Protein AF-A0A285TXF1-F1 (afdb_monomer_lite)

pLDDT: mean 87.82, std 15.83, range [27.48, 98.5]

Organism: NCBI:txid220697

Structure (mmCIF, N/CA/C/O backbone):
data_AF-A0A285TXF1-F1
#
_entry.id   AF-A0A285TXF1-F1
#
loop_
_atom_site.group_PDB
_atom_site.id
_atom_site.type_symbol
_atom_site.label_atom_id
_atom_site.label_alt_id
_atom_site.label_comp_id
_atom_site.label_asym_id
_atom_site.label_entity_id
_atom_site.label_seq_id
_atom_site.pdbx_PDB_ins_code
_atom_site.Cartn_x
_atom_site.Cartn_y
_atom_site.Cartn_z
_atom_site.occupancy
_atom_site.B_iso_or_equiv
_atom_site.auth_seq_id
_atom_site.auth_comp_id
_atom_site.auth_asym_id
_atom_site.auth_atom_id
_atom_site.pdbx_PDB_model_num
ATOM 1 N N . MET A 1 1 ? 38.033 -22.832 -9.517 1.00 32.91 1 MET A N 1
ATOM 2 C CA . MET A 1 1 ? 37.099 -22.757 -10.660 1.00 32.91 1 MET A CA 1
ATOM 3 C C . MET A 1 1 ? 36.247 -21.518 -10.469 1.00 32.91 1 MET A C 1
ATOM 5 O O . MET A 1 1 ? 35.215 -21.584 -9.818 1.00 32.91 1 MET A O 1
ATOM 9 N N . GLU A 1 2 ? 36.735 -20.376 -10.949 1.00 32.91 2 GLU A N 1
ATOM 10 C CA . GLU A 1 2 ? 35.942 -19.149 -11.037 1.00 32.91 2 GLU A CA 1
ATOM 11 C C . GLU A 1 2 ? 34.899 -19.341 -12.139 1.00 32.91 2 GLU A C 1
ATOM 13 O O . GLU A 1 2 ? 35.237 -19.454 -13.317 1.00 32.91 2 GLU A O 1
ATOM 18 N N . GLN A 1 3 ? 33.624 -19.429 -11.761 1.00 29.38 3 GLN A N 1
ATOM 19 C CA . GLN A 1 3 ? 32.541 -19.247 -12.717 1.00 29.38 3 GLN A CA 1
ATOM 20 C C . GLN A 1 3 ? 32.462 -17.754 -13.022 1.00 29.38 3 GLN A C 1
ATOM 22 O O . GLN A 1 3 ? 31.944 -16.965 -12.237 1.00 29.38 3 GLN A O 1
ATOM 27 N N . SER A 1 4 ? 33.036 -17.376 -14.162 1.00 30.48 4 SER A N 1
ATOM 28 C CA . SER A 1 4 ? 32.843 -16.069 -14.774 1.00 30.48 4 SER A CA 1
ATOM 29 C C . SER A 1 4 ? 31.343 -15.880 -15.023 1.00 30.48 4 SER A C 1
ATOM 31 O O . SER A 1 4 ? 30.748 -16.576 -15.850 1.00 30.48 4 SER A O 1
ATOM 33 N N . ALA A 1 5 ? 30.709 -14.999 -14.245 1.00 33.31 5 ALA A N 1
ATOM 34 C CA . ALA A 1 5 ? 29.310 -14.639 -14.412 1.00 33.31 5 ALA A CA 1
ATOM 35 C C . ALA A 1 5 ? 29.151 -13.962 -15.777 1.00 33.31 5 ALA A C 1
ATOM 37 O O . ALA A 1 5 ? 29.466 -12.788 -15.961 1.00 33.31 5 ALA A O 1
ATOM 38 N N . THR A 1 6 ? 28.692 -14.729 -16.761 1.00 29.31 6 THR A N 1
ATOM 39 C CA . THR A 1 6 ? 28.304 -14.186 -18.057 1.00 29.31 6 THR A CA 1
ATOM 40 C C . THR A 1 6 ? 27.097 -13.287 -17.802 1.00 29.31 6 THR A C 1
ATOM 42 O O . THR A 1 6 ? 26.028 -13.784 -17.446 1.00 29.31 6 THR A O 1
ATOM 45 N N . LEU A 1 7 ? 27.286 -11.968 -17.920 1.00 35.69 7 LEU A N 1
ATOM 46 C CA . LEU A 1 7 ? 26.222 -10.961 -17.912 1.00 35.69 7 LEU A CA 1
ATOM 47 C C . LEU A 1 7 ? 25.214 -11.332 -19.002 1.00 35.69 7 LEU A C 1
ATOM 49 O O . LEU A 1 7 ? 25.359 -10.978 -20.171 1.00 35.69 7 LEU A O 1
ATOM 53 N N . THR A 1 8 ? 24.212 -12.114 -18.620 1.00 40.62 8 THR A N 1
ATOM 54 C CA . THR A 1 8 ? 23.129 -12.493 -19.512 1.00 40.62 8 THR A CA 1
ATOM 55 C C . THR A 1 8 ? 22.321 -11.227 -19.711 1.00 40.62 8 THR A C 1
ATOM 57 O O . THR A 1 8 ? 21.757 -10.684 -18.764 1.00 40.62 8 THR A O 1
ATOM 60 N N . ILE A 1 9 ? 22.338 -10.697 -20.930 1.00 53.19 9 ILE A N 1
ATOM 61 C CA . ILE A 1 9 ? 21.534 -9.537 -21.288 1.00 53.19 9 ILE A CA 1
ATOM 62 C C . ILE A 1 9 ? 20.072 -9.982 -21.236 1.00 53.19 9 ILE A C 1
ATOM 64 O O . ILE A 1 9 ? 19.550 -10.534 -22.204 1.00 53.19 9 ILE A O 1
ATOM 68 N N . THR A 1 10 ? 19.418 -9.768 -20.097 1.00 65.44 10 THR A N 1
ATOM 69 C CA . THR A 1 10 ? 17.998 -10.070 -19.930 1.00 65.44 10 THR A CA 1
ATOM 70 C C . THR A 1 10 ? 17.206 -9.187 -20.887 1.00 65.44 10 THR A C 1
ATOM 72 O O . THR A 1 10 ? 17.335 -7.957 -20.873 1.00 65.44 10 THR A O 1
ATOM 75 N N . LYS A 1 11 ? 16.411 -9.802 -21.764 1.00 82.56 11 LYS A N 1
ATOM 76 C CA . LYS A 1 11 ? 15.518 -9.052 -22.646 1.00 82.56 11 LYS A CA 1
ATOM 77 C C . LYS A 1 11 ? 14.476 -8.293 -21.816 1.00 82.56 11 LYS A C 1
ATOM 79 O O . LYS A 1 11 ? 14.067 -8.783 -20.756 1.00 82.56 11 LYS A O 1
ATOM 84 N N . PRO A 1 12 ? 14.039 -7.108 -22.278 1.00 89.62 12 PRO A N 1
ATOM 85 C CA . PRO A 1 12 ? 12.947 -6.390 -21.643 1.00 89.62 12 PRO A CA 1
ATOM 86 C C . PRO A 1 12 ? 11.686 -7.248 -21.579 1.00 89.62 12 PRO A C 1
ATOM 88 O O . PRO A 1 12 ? 11.403 -8.035 -22.480 1.00 89.62 12 PRO A O 1
ATOM 91 N N . GLN A 1 13 ? 10.926 -7.057 -20.510 1.00 93.44 13 GLN A N 1
ATOM 92 C CA . GLN A 1 13 ? 9.667 -7.753 -20.284 1.00 93.44 13 GLN A CA 1
ATOM 93 C C . GLN A 1 13 ? 8.533 -6.760 -20.470 1.00 93.44 13 GLN A C 1
ATOM 95 O O . GLN A 1 13 ? 8.620 -5.623 -19.986 1.00 93.44 13 GLN A O 1
ATOM 100 N N . LEU A 1 14 ? 7.477 -7.175 -21.162 1.00 95.00 14 LEU A N 1
ATOM 101 C CA . LEU A 1 14 ? 6.358 -6.303 -21.494 1.00 95.00 14 LEU A CA 1
ATOM 102 C C . LEU A 1 14 ? 5.708 -5.736 -20.233 1.00 95.00 14 LEU A C 1
ATOM 104 O O . LEU A 1 14 ? 5.595 -4.522 -20.094 1.00 95.00 14 LEU A O 1
ATOM 108 N N . GLN A 1 15 ? 5.389 -6.590 -19.260 1.00 95.44 15 GLN A N 1
ATOM 109 C CA . GLN A 1 15 ? 4.755 -6.149 -18.017 1.00 95.44 15 GLN A CA 1
ATOM 110 C C . GLN A 1 15 ? 5.630 -5.183 -17.210 1.00 95.44 15 GLN A C 1
ATOM 112 O O . GLN A 1 15 ? 5.137 -4.178 -16.704 1.00 95.44 15 GLN A O 1
ATOM 117 N N . LEU A 1 16 ? 6.948 -5.416 -17.155 1.00 94.50 16 LEU A N 1
ATOM 118 C CA . LEU A 1 16 ? 7.881 -4.485 -16.502 1.00 94.50 16 LEU A CA 1
ATOM 119 C C . LEU A 1 16 ? 8.004 -3.150 -17.249 1.00 94.50 16 LEU A C 1
ATOM 121 O O . LEU A 1 16 ? 8.371 -2.142 -16.650 1.00 94.50 16 LEU A O 1
ATOM 125 N N . SER A 1 17 ? 7.694 -3.130 -18.546 1.00 93.31 17 SER A N 1
ATOM 126 C CA . SER A 1 17 ? 7.662 -1.912 -19.362 1.00 93.31 17 SER A CA 1
ATOM 127 C C . SER A 1 17 ? 6.355 -1.125 -19.190 1.00 93.31 17 SER A C 1
ATOM 129 O O . SER A 1 17 ? 6.341 0.073 -19.464 1.00 93.31 17 SER A O 1
ATOM 131 N N . LEU A 1 18 ? 5.291 -1.776 -18.705 1.00 93.94 18 LEU A N 1
ATOM 132 C CA . LEU A 1 18 ? 3.984 -1.177 -18.396 1.00 93.94 18 LEU A CA 1
ATOM 133 C C . LEU A 1 18 ? 3.847 -0.745 -16.927 1.00 93.94 18 LEU A C 1
ATOM 135 O O . LEU A 1 18 ? 2.968 0.047 -16.600 1.00 93.94 18 LEU A O 1
ATOM 139 N N . TRP A 1 19 ? 4.725 -1.230 -16.045 1.00 93.88 19 TRP A N 1
ATOM 140 C CA . TRP A 1 19 ? 4.776 -0.819 -14.640 1.00 93.88 19 TRP A CA 1
ATOM 141 C C . TRP A 1 19 ? 5.031 0.684 -14.419 1.00 93.88 19 TRP A C 1
ATOM 143 O O . TRP A 1 19 ? 4.376 1.258 -13.552 1.00 93.88 19 TRP A O 1
ATOM 153 N N . PRO A 1 20 ? 5.956 1.359 -15.133 1.00 92.38 20 PRO A N 1
ATOM 154 C CA . PRO A 1 20 ? 6.316 2.730 -14.794 1.00 92.38 20 PRO A CA 1
ATOM 155 C C . PRO A 1 20 ? 5.146 3.715 -14.878 1.00 92.38 20 PRO A C 1
ATOM 157 O O . PRO A 1 20 ? 4.332 3.668 -15.810 1.00 92.38 20 PRO A O 1
ATOM 160 N N . VAL A 1 21 ? 5.118 4.647 -13.927 1.00 90.50 21 VAL A N 1
ATOM 161 C CA . VAL A 1 21 ? 4.181 5.777 -13.910 1.00 90.50 21 VAL A CA 1
ATOM 162 C C . VAL A 1 21 ? 4.732 6.930 -14.750 1.00 90.50 21 VAL A C 1
ATOM 164 O O . VAL A 1 21 ? 5.948 7.119 -14.843 1.00 90.50 21 VAL A O 1
ATOM 167 N N . SER A 1 22 ? 3.848 7.679 -15.408 1.00 83.88 22 SER A N 1
ATOM 168 C CA . SER A 1 22 ? 4.228 8.865 -16.187 1.00 83.88 22 SER A CA 1
ATOM 169 C C . SER A 1 22 ? 4.340 10.118 -15.320 1.00 83.88 22 SER A C 1
ATOM 171 O O . SER A 1 22 ? 5.169 10.979 -15.607 1.00 83.88 22 SER A O 1
ATOM 173 N N . ASP A 1 23 ? 3.536 10.200 -14.259 1.00 86.62 23 ASP A N 1
ATOM 174 C CA . ASP A 1 23 ? 3.546 11.294 -13.296 1.00 86.62 23 ASP A CA 1
ATOM 175 C C . ASP A 1 23 ? 4.347 10.908 -12.044 1.00 86.62 23 ASP A C 1
ATOM 177 O O . ASP A 1 23 ? 4.092 9.892 -11.396 1.00 86.62 23 ASP A O 1
ATOM 181 N N . VAL A 1 24 ? 5.322 11.745 -11.690 1.00 83.50 24 VAL A N 1
ATOM 182 C CA . VAL A 1 24 ? 6.167 11.576 -10.501 1.00 83.50 24 VAL A CA 1
ATOM 183 C C . VAL A 1 24 ? 5.393 11.720 -9.190 1.00 83.50 24 VAL A C 1
ATOM 185 O O . VAL A 1 24 ? 5.886 11.259 -8.155 1.00 83.50 24 VAL A O 1
ATOM 188 N N . SER A 1 25 ? 4.208 12.340 -9.240 1.00 89.44 25 SER A N 1
ATOM 189 C CA . SER A 1 25 ? 3.288 12.481 -8.114 1.00 89.44 25 SER A CA 1
ATOM 190 C C . SER A 1 25 ? 2.567 11.173 -7.765 1.00 89.44 25 SER A C 1
ATOM 192 O O . SER A 1 25 ? 1.923 11.085 -6.718 1.00 89.44 25 SER A O 1
ATOM 194 N N . GLN A 1 26 ? 2.697 10.140 -8.607 1.00 92.81 26 GLN A N 1
ATOM 195 C CA . GLN A 1 26 ? 2.007 8.861 -8.477 1.00 92.81 26 GLN A CA 1
ATOM 196 C C . GLN A 1 26 ? 2.944 7.706 -8.097 1.00 92.81 26 GLN A C 1
ATOM 198 O O . GLN A 1 26 ? 4.167 7.757 -8.230 1.00 92.81 26 GLN A O 1
ATOM 203 N N . THR A 1 27 ? 2.340 6.623 -7.617 1.00 95.06 27 THR A N 1
ATOM 204 C CA . THR A 1 27 ? 2.979 5.316 -7.424 1.00 95.06 27 THR A CA 1
ATOM 205 C C . THR A 1 27 ? 1.981 4.207 -7.748 1.00 95.06 27 THR A C 1
ATOM 207 O O . THR A 1 27 ? 0.787 4.466 -7.883 1.00 95.06 27 THR A O 1
ATOM 210 N N . ASN A 1 28 ? 2.450 2.965 -7.846 1.00 96.06 28 ASN A N 1
ATOM 211 C CA . ASN A 1 28 ? 1.582 1.808 -8.025 1.00 96.06 28 ASN A CA 1
ATOM 212 C C . ASN A 1 28 ? 1.244 1.139 -6.689 1.00 96.06 28 ASN A C 1
ATOM 214 O O . ASN A 1 28 ? 2.121 0.843 -5.874 1.00 96.06 28 ASN A O 1
ATOM 218 N N . MET A 1 29 ? -0.036 0.831 -6.518 1.00 96.06 29 MET A N 1
ATOM 219 C CA . MET A 1 29 ? -0.609 0.079 -5.413 1.00 96.06 29 MET A CA 1
ATOM 220 C C . MET A 1 29 ? -1.016 -1.324 -5.871 1.00 96.06 29 MET A C 1
ATOM 222 O O . MET A 1 29 ? -1.626 -1.504 -6.926 1.00 96.06 29 MET A O 1
ATOM 226 N N . VAL A 1 30 ? -0.744 -2.316 -5.026 1.00 96.94 30 VAL A N 1
ATOM 227 C CA . VAL A 1 30 ? -1.236 -3.691 -5.133 1.00 96.94 30 VAL A CA 1
ATOM 228 C C . VAL A 1 30 ? -2.272 -3.906 -4.033 1.00 96.94 30 VAL A C 1
ATOM 230 O O . VAL A 1 30 ? -1.931 -4.183 -2.884 1.00 96.94 30 VAL A O 1
ATOM 233 N N . ALA A 1 31 ? -3.550 -3.759 -4.383 1.00 93.94 31 ALA A N 1
ATOM 234 C CA . ALA A 1 31 ? -4.630 -3.534 -3.421 1.00 93.94 31 ALA A CA 1
ATOM 235 C C . ALA A 1 31 ? -4.715 -4.578 -2.287 1.00 93.94 31 ALA A C 1
ATOM 237 O O . ALA A 1 31 ? -4.757 -4.189 -1.123 1.00 93.94 31 ALA A O 1
ATOM 238 N N . LEU A 1 32 ? -4.664 -5.886 -2.581 1.00 95.75 32 LEU A N 1
ATOM 239 C CA . LEU A 1 32 ? -4.717 -6.922 -1.534 1.00 95.75 32 LEU A CA 1
ATOM 240 C C . LEU A 1 32 ? -3.543 -6.812 -0.546 1.00 95.75 32 LEU A C 1
ATOM 242 O O . LEU A 1 32 ? -3.727 -6.959 0.658 1.00 95.75 32 LEU A O 1
ATOM 246 N N . TYR A 1 33 ? -2.334 -6.556 -1.047 1.00 97.38 33 TYR A N 1
ATOM 247 C CA . TYR A 1 33 ? -1.133 -6.460 -0.217 1.00 97.38 33 TYR A CA 1
ATOM 248 C C . TYR A 1 33 ? -1.056 -5.143 0.560 1.00 97.38 33 TYR A C 1
ATOM 250 O O . TYR A 1 33 ? -0.630 -5.119 1.715 1.00 97.38 33 TYR A O 1
ATOM 258 N N . ASP A 1 34 ? -1.489 -4.051 -0.064 1.00 97.12 34 ASP A N 1
ATOM 259 C CA . ASP A 1 34 ? -1.432 -2.708 0.507 1.00 97.12 34 ASP A CA 1
ATOM 260 C C . ASP A 1 34 ? -2.527 -2.408 1.518 1.00 97.12 34 ASP A C 1
ATOM 262 O O . ASP A 1 34 ? -2.322 -1.583 2.408 1.00 97.12 34 ASP A O 1
ATOM 266 N N . LEU A 1 35 ? -3.668 -3.085 1.402 1.00 97.00 35 LEU A N 1
ATOM 267 C CA . LEU A 1 35 ? -4.768 -2.962 2.352 1.00 97.00 35 LEU A CA 1
ATOM 268 C C . LEU A 1 35 ? -4.686 -3.971 3.493 1.00 97.00 35 LEU A C 1
ATOM 270 O O . LEU A 1 35 ? -5.387 -3.797 4.487 1.00 97.00 35 LEU A O 1
ATOM 274 N N . ALA A 1 36 ? -3.832 -4.992 3.387 1.00 97.31 36 ALA A N 1
ATOM 275 C CA . ALA A 1 36 ? -3.633 -5.943 4.468 1.00 97.31 36 ALA A CA 1
ATOM 276 C C . ALA A 1 36 ? -3.039 -5.239 5.710 1.00 97.31 36 ALA A C 1
ATOM 278 O O . ALA A 1 36 ? -2.060 -4.495 5.582 1.00 97.31 36 ALA A O 1
ATOM 279 N N . PRO A 1 37 ? -3.553 -5.498 6.931 1.00 96.25 37 PRO A N 1
ATOM 280 C CA . PRO A 1 37 ? -3.127 -4.810 8.148 1.00 96.25 37 PRO A CA 1
ATOM 281 C C . PRO A 1 37 ? -1.788 -5.350 8.667 1.00 96.25 37 PRO A C 1
ATOM 283 O O . PRO A 1 37 ? -1.711 -6.003 9.708 1.00 96.25 37 PRO A O 1
ATOM 286 N N . ARG A 1 38 ? -0.716 -5.092 7.916 1.00 95.62 38 ARG A N 1
ATOM 287 C CA . ARG A 1 38 ? 0.633 -5.649 8.114 1.00 95.62 38 ARG A CA 1
ATOM 288 C C . ARG A 1 38 ? 1.574 -4.794 8.963 1.00 95.62 38 ARG A C 1
ATOM 290 O O . ARG A 1 38 ? 2.695 -5.214 9.234 1.00 95.62 38 ARG A O 1
ATOM 297 N N . PHE A 1 39 ? 1.117 -3.619 9.385 1.00 94.31 39 PHE A N 1
ATOM 298 C CA . PHE A 1 39 ? 1.878 -2.685 10.210 1.00 94.31 39 PHE A CA 1
ATOM 299 C C . PHE A 1 39 ? 1.348 -2.637 11.645 1.00 94.31 39 PHE A C 1
ATOM 301 O O . PHE A 1 39 ? 0.156 -2.827 11.895 1.00 94.31 39 PHE A O 1
ATOM 308 N N . VAL A 1 40 ? 2.235 -2.368 12.597 1.00 91.00 40 VAL A N 1
ATOM 309 C CA . VAL A 1 40 ? 1.939 -2.227 14.025 1.00 91.00 40 VAL A CA 1
ATOM 310 C C . VAL A 1 40 ? 2.303 -0.804 14.439 1.00 91.00 40 VAL A C 1
ATOM 312 O O . VAL A 1 40 ? 3.465 -0.488 14.677 1.00 91.00 40 VAL A O 1
ATOM 315 N N . PHE A 1 41 ? 1.302 0.078 14.490 1.00 84.50 41 PHE A N 1
ATOM 316 C CA . PHE A 1 41 ? 1.523 1.513 14.719 1.00 84.50 41 PHE A CA 1
ATOM 317 C C . PHE A 1 41 ? 1.764 1.886 16.188 1.00 84.50 41 PHE A C 1
ATOM 319 O O . PHE A 1 41 ? 2.318 2.946 16.460 1.00 84.50 41 PHE A O 1
ATOM 326 N N . ASP A 1 42 ? 1.363 1.035 17.138 1.00 77.62 42 ASP A N 1
ATOM 327 C CA . ASP A 1 42 ? 1.594 1.259 18.567 1.00 77.62 42 ASP A CA 1
ATOM 328 C C . ASP A 1 42 ? 2.335 0.077 19.198 1.00 77.62 42 ASP A C 1
ATOM 330 O O . ASP A 1 42 ? 1.752 -0.957 19.540 1.00 77.62 42 ASP A O 1
ATOM 334 N N . VAL A 1 43 ? 3.639 0.267 19.390 1.00 63.53 43 VAL A N 1
ATOM 335 C CA . VAL A 1 43 ? 4.538 -0.703 20.030 1.00 63.53 43 VAL A CA 1
ATOM 336 C C . VAL A 1 43 ? 4.296 -0.860 21.534 1.00 63.53 43 VAL A C 1
ATOM 338 O O . VAL A 1 43 ? 4.859 -1.771 22.137 1.00 63.53 43 VAL A O 1
ATOM 341 N N . ARG A 1 44 ? 3.461 -0.016 22.157 1.00 64.62 44 ARG A N 1
ATOM 342 C CA . ARG A 1 44 ? 3.063 -0.123 23.573 1.00 64.62 44 ARG A CA 1
ATOM 343 C C . ARG A 1 44 ? 1.706 -0.800 23.766 1.00 64.62 44 ARG A C 1
ATOM 345 O O . ARG A 1 44 ? 1.280 -0.973 24.910 1.00 64.62 44 ARG A O 1
ATOM 352 N N . SER A 1 45 ? 1.022 -1.148 22.680 1.00 62.75 45 SER A N 1
ATOM 353 C CA . SER A 1 45 ? -0.266 -1.835 22.741 1.00 62.75 45 SER A CA 1
ATOM 354 C C . SER A 1 45 ? -0.140 -3.220 23.398 1.00 62.75 45 SER A C 1
ATOM 356 O O . SER A 1 45 ? 0.931 -3.815 23.456 1.00 62.75 45 SER A O 1
ATOM 358 N N . GLU A 1 46 ? -1.239 -3.775 23.915 1.00 65.75 46 GLU A N 1
ATOM 359 C CA . GLU A 1 46 ? -1.219 -5.165 24.412 1.00 65.75 46 GLU A CA 1
ATOM 360 C C . GLU A 1 46 ? -0.952 -6.171 23.276 1.00 65.75 46 GLU A C 1
ATOM 362 O O . GLU A 1 46 ? -0.426 -7.257 23.508 1.00 65.75 46 GLU A O 1
ATOM 367 N N . GLU A 1 47 ? -1.282 -5.800 22.036 1.00 67.19 47 GLU A N 1
ATOM 368 C CA . GLU A 1 47 ? -1.048 -6.610 20.842 1.00 67.19 47 GLU A CA 1
ATOM 369 C C . GLU A 1 47 ? 0.447 -6.738 20.522 1.00 67.19 47 GLU A C 1
ATOM 371 O O . GLU A 1 47 ? 0.911 -7.844 20.249 1.00 67.19 47 GLU A O 1
ATOM 376 N N . SER A 1 48 ? 1.221 -5.653 20.628 1.00 65.62 48 SER A N 1
ATOM 377 C CA . SER A 1 48 ? 2.669 -5.676 20.369 1.00 65.62 48 SER A CA 1
ATOM 378 C C . SER A 1 48 ? 3.462 -6.502 21.386 1.00 65.62 48 SER A C 1
ATOM 380 O O . SER A 1 48 ? 4.597 -6.877 21.105 1.00 65.62 48 SER A O 1
ATOM 382 N N . LYS A 1 49 ? 2.875 -6.825 22.548 1.00 70.81 49 LYS A N 1
ATOM 383 C CA . LYS A 1 49 ? 3.465 -7.747 23.536 1.00 70.81 49 LYS A CA 1
ATOM 384 C C . LYS A 1 49 ? 3.338 -9.216 23.134 1.00 70.81 49 LYS A C 1
ATOM 386 O O . LYS A 1 49 ? 3.987 -10.074 23.734 1.00 70.81 49 LYS A O 1
ATOM 391 N N . ARG A 1 50 ? 2.470 -9.541 22.171 1.00 71.12 50 ARG A N 1
ATOM 392 C CA . ARG A 1 50 ? 2.349 -10.907 21.652 1.00 71.12 50 ARG A CA 1
ATOM 393 C C . ARG A 1 50 ? 3.568 -11.204 20.787 1.00 71.12 50 ARG A C 1
ATOM 395 O O . ARG A 1 50 ? 4.031 -10.337 20.058 1.00 71.12 50 ARG A O 1
ATOM 402 N N . LYS A 1 51 ? 4.053 -12.448 20.821 1.00 82.62 51 LYS A N 1
ATOM 403 C CA . LYS A 1 51 ? 5.141 -12.915 19.938 1.00 82.62 51 LYS A CA 1
ATOM 404 C C . LYS A 1 51 ? 4.700 -13.122 18.492 1.00 82.62 51 LYS A C 1
ATOM 406 O O . LYS A 1 51 ? 5.531 -13.233 17.608 1.00 82.62 51 LYS A O 1
ATOM 411 N N . VAL A 1 52 ? 3.404 -13.288 18.261 1.00 90.81 52 VAL A N 1
ATOM 412 C CA . VAL A 1 52 ? 2.809 -13.447 16.936 1.00 90.81 52 VAL A CA 1
ATOM 413 C C . VAL A 1 52 ? 1.505 -12.670 16.954 1.00 90.81 52 VAL A C 1
ATOM 415 O O . VAL A 1 52 ? 0.707 -12.825 17.881 1.00 90.81 52 VAL A O 1
ATOM 418 N N . ILE A 1 53 ? 1.305 -11.829 15.945 1.00 91.94 53 ILE A N 1
ATOM 419 C CA . ILE A 1 53 ? 0.084 -11.040 15.787 1.00 91.94 53 ILE A CA 1
ATOM 420 C C . ILE A 1 53 ? -0.766 -11.695 14.706 1.00 91.94 53 ILE A C 1
ATOM 422 O O . ILE A 1 53 ? -0.282 -11.946 13.605 1.00 91.94 53 ILE A O 1
ATOM 426 N N . GLU A 1 54 ? -2.031 -11.956 15.019 1.00 93.19 54 GLU A N 1
ATOM 427 C CA . GLU A 1 54 ? -3.016 -12.479 14.076 1.00 93.19 54 GLU A CA 1
ATOM 428 C C . GLU A 1 54 ? -4.184 -11.507 13.967 1.00 93.19 54 GLU A C 1
ATOM 430 O O . GLU A 1 54 ? -4.764 -11.103 14.976 1.00 93.19 54 GLU A O 1
ATOM 435 N N . ARG A 1 55 ? -4.527 -11.132 12.735 1.00 93.31 55 ARG A N 1
ATOM 436 C CA . ARG A 1 55 ? -5.645 -10.237 12.429 1.00 93.31 55 ARG A CA 1
ATOM 437 C C . ARG A 1 55 ? -6.483 -10.830 11.310 1.00 93.31 55 ARG A C 1
ATOM 439 O O . ARG A 1 55 ? -6.017 -11.666 10.535 1.00 93.31 55 ARG A O 1
ATOM 446 N N . THR A 1 56 ? -7.721 -10.373 11.215 1.00 94.62 56 THR A N 1
ATOM 447 C CA . THR A 1 56 ? -8.579 -10.644 10.060 1.00 94.62 56 THR A CA 1
ATOM 448 C C . THR A 1 56 ? -8.882 -9.336 9.362 1.00 94.62 56 THR A C 1
ATOM 450 O O . THR A 1 56 ? -8.901 -8.298 10.017 1.00 94.62 56 THR A O 1
ATOM 453 N N . PHE A 1 57 ? -9.078 -9.390 8.051 1.00 95.88 57 PHE A N 1
ATOM 454 C CA . PHE A 1 57 ? -9.502 -8.241 7.264 1.00 95.88 57 PHE A CA 1
ATOM 455 C C . PHE A 1 57 ? -10.336 -8.686 6.067 1.00 95.88 57 PHE A C 1
ATOM 457 O O . PHE A 1 57 ? -10.283 -9.855 5.674 1.00 95.88 57 PHE A O 1
ATOM 464 N N . GLU A 1 58 ? -11.108 -7.771 5.492 1.00 93.56 58 GLU A N 1
ATOM 465 C CA . GLU A 1 58 ? -11.921 -8.049 4.306 1.00 93.56 58 GLU A CA 1
ATOM 466 C C . GLU A 1 58 ? -11.401 -7.304 3.074 1.00 93.56 58 GLU A C 1
ATOM 468 O O . GLU A 1 58 ? -11.024 -6.133 3.126 1.00 93.56 58 GLU A O 1
ATOM 473 N N . PHE A 1 59 ? -11.372 -8.006 1.942 1.00 92.31 59 PHE A N 1
ATOM 474 C CA . PHE A 1 59 ? -10.952 -7.460 0.657 1.00 92.31 59 PHE A CA 1
ATOM 475 C C . PHE A 1 59 ? -11.687 -8.179 -0.479 1.00 92.31 59 PHE A C 1
ATOM 477 O O . PHE A 1 59 ? -11.752 -9.406 -0.499 1.00 92.31 59 PHE A O 1
ATOM 484 N N . GLY A 1 60 ? -12.262 -7.428 -1.424 1.00 88.06 60 GLY A N 1
ATOM 485 C CA . GLY A 1 60 ? -12.940 -8.006 -2.595 1.00 88.06 60 GLY A CA 1
ATOM 486 C C . GLY A 1 60 ? -14.075 -8.984 -2.255 1.00 88.06 60 GLY A C 1
ATOM 487 O O . GLY A 1 60 ? -14.222 -10.000 -2.927 1.00 88.06 60 GLY A O 1
ATOM 488 N N . GLY A 1 61 ? -14.825 -8.727 -1.176 1.00 88.94 61 GLY A N 1
ATOM 489 C CA . GLY A 1 61 ? -15.908 -9.605 -0.707 1.00 88.94 61 GLY A CA 1
ATOM 490 C C . GLY A 1 61 ? -15.446 -10.901 -0.030 1.00 88.94 61 GLY A C 1
ATOM 491 O O . GLY A 1 61 ? -16.277 -11.744 0.296 1.00 88.94 61 GLY A O 1
ATOM 492 N N . LYS A 1 62 ? -14.138 -11.071 0.195 1.00 92.38 62 LYS A N 1
ATOM 493 C CA . LYS A 1 62 ? -13.553 -12.228 0.878 1.00 92.38 62 LYS A CA 1
ATOM 494 C C . LYS A 1 62 ? -12.933 -11.834 2.205 1.00 92.38 62 LYS A C 1
ATOM 496 O O . LYS A 1 62 ? -12.456 -10.708 2.371 1.00 92.38 62 LYS A O 1
ATOM 501 N N . ARG A 1 63 ? -12.889 -12.790 3.132 1.00 94.50 63 ARG A N 1
ATOM 502 C CA . ARG A 1 63 ? -12.220 -12.631 4.420 1.00 94.50 63 ARG A CA 1
ATOM 503 C C . ARG A 1 63 ? -10.841 -13.270 4.389 1.00 94.50 63 ARG A C 1
ATOM 505 O O . ARG A 1 63 ? -10.680 -14.433 4.032 1.00 94.50 63 ARG A O 1
ATOM 512 N N . TYR A 1 64 ? -9.854 -12.517 4.845 1.00 96.31 64 TYR A N 1
ATOM 513 C CA . TYR A 1 64 ? -8.472 -12.953 4.942 1.00 96.31 64 TYR A CA 1
ATOM 514 C C . TYR A 1 64 ? -8.005 -12.955 6.391 1.00 96.31 64 TYR A C 1
ATOM 516 O O . TYR A 1 64 ? -8.468 -12.172 7.225 1.00 96.31 64 TYR A O 1
ATOM 524 N N . ARG A 1 65 ? -7.046 -13.830 6.686 1.00 96.19 65 ARG A N 1
ATOM 525 C CA . ARG A 1 65 ? -6.267 -13.819 7.922 1.00 96.19 65 ARG A CA 1
ATOM 526 C C . ARG A 1 65 ? -4.848 -13.390 7.599 1.00 96.19 65 ARG A C 1
ATOM 528 O O . ARG A 1 65 ? -4.250 -13.903 6.657 1.00 96.19 65 ARG A O 1
ATOM 535 N N . ILE A 1 66 ? -4.309 -12.470 8.392 1.00 96.25 66 ILE A N 1
ATOM 536 C CA . ILE A 1 66 ? -2.897 -12.108 8.353 1.00 96.25 66 ILE A CA 1
ATOM 537 C C . ILE A 1 66 ? -2.214 -12.517 9.654 1.00 96.25 66 ILE A C 1
ATOM 539 O O . ILE A 1 66 ? -2.723 -12.247 10.742 1.00 96.25 66 ILE A O 1
ATOM 543 N N . THR A 1 67 ? -1.049 -13.146 9.534 1.00 96.25 67 THR A N 1
ATOM 544 C CA . THR A 1 67 ? -0.172 -13.485 10.658 1.00 96.25 67 THR A CA 1
ATOM 545 C C . THR A 1 67 ? 1.164 -12.775 10.482 1.00 96.25 67 THR A C 1
ATOM 547 O O . THR A 1 67 ? 1.827 -12.936 9.454 1.00 96.25 67 THR A O 1
ATOM 550 N N . LEU A 1 68 ? 1.578 -12.019 11.496 1.00 95.56 68 LEU A N 1
ATOM 551 C CA . LEU A 1 68 ? 2.850 -11.305 11.546 1.00 95.56 68 LEU A CA 1
ATOM 552 C C . LEU A 1 68 ? 3.752 -11.964 12.583 1.00 95.56 68 LEU A C 1
ATOM 554 O O . LEU A 1 68 ? 3.377 -12.092 13.752 1.00 95.56 68 LEU A O 1
ATOM 558 N N . LYS A 1 69 ? 4.947 -12.370 12.154 1.00 94.50 69 LYS A N 1
ATOM 559 C CA . LYS A 1 69 ? 6.000 -12.832 13.062 1.00 94.50 69 LYS A CA 1
ATOM 560 C C . LYS A 1 69 ? 7.076 -11.752 13.164 1.00 94.50 69 LYS A C 1
ATOM 562 O O . LYS A 1 69 ? 7.617 -11.391 12.116 1.00 94.50 69 LYS A O 1
ATOM 567 N N . PRO A 1 70 ? 7.380 -11.252 14.372 1.00 92.75 70 PRO A N 1
ATOM 568 C CA . PRO A 1 70 ? 8.410 -10.251 14.563 1.00 92.75 70 PRO A CA 1
ATOM 569 C C . PRO A 1 70 ? 9.780 -10.833 14.227 1.00 92.75 70 PRO A C 1
ATOM 571 O O . PRO A 1 70 ? 9.967 -12.053 14.185 1.00 92.75 70 PRO A O 1
ATOM 574 N N . THR A 1 71 ? 10.738 -9.938 14.035 1.00 91.88 71 THR A N 1
ATOM 575 C CA . THR A 1 71 ? 12.160 -10.277 14.099 1.00 91.88 71 THR A CA 1
ATOM 576 C C . THR A 1 71 ? 12.735 -9.813 15.433 1.00 91.88 71 THR A C 1
ATOM 578 O O . THR A 1 71 ? 12.201 -8.898 16.060 1.00 91.88 71 THR A O 1
ATOM 581 N N . GLN A 1 72 ? 13.809 -10.447 15.882 1.00 88.38 72 GLN A N 1
ATOM 582 C CA . GLN A 1 72 ? 14.514 -10.068 17.098 1.00 88.38 72 GLN A CA 1
ATOM 583 C C . GLN A 1 72 ? 15.702 -9.194 16.733 1.00 88.38 72 GLN A C 1
ATOM 585 O O . GLN A 1 72 ? 16.579 -9.625 15.991 1.00 88.38 72 GLN A O 1
ATOM 590 N N . MET A 1 73 ? 15.742 -7.974 17.266 1.00 82.62 73 MET A N 1
ATOM 591 C CA . MET A 1 73 ? 16.857 -7.057 17.043 1.00 82.62 73 MET A CA 1
ATOM 592 C C . MET A 1 73 ? 17.463 -6.609 18.365 1.00 82.62 73 MET A C 1
ATOM 594 O O . MET A 1 73 ? 16.746 -6.323 19.326 1.00 82.62 73 MET A O 1
ATOM 598 N N . GLN A 1 74 ? 18.791 -6.519 18.385 1.00 77.88 74 GLN A N 1
ATOM 599 C CA . GLN A 1 74 ? 19.537 -5.913 19.483 1.00 77.88 74 GLN A CA 1
ATOM 600 C C . GLN A 1 74 ? 19.295 -4.407 19.497 1.00 77.88 74 GLN A C 1
ATOM 602 O O . GLN A 1 74 ? 19.290 -3.743 18.456 1.00 77.88 74 GLN A O 1
ATOM 607 N N . ASN A 1 75 ? 19.074 -3.868 20.685 1.00 68.62 75 ASN A N 1
ATOM 608 C CA . ASN A 1 75 ? 18.823 -2.457 20.876 1.00 68.62 75 ASN A CA 1
ATOM 609 C C . ASN A 1 75 ? 20.106 -1.762 21.350 1.00 68.62 75 ASN A C 1
ATOM 611 O O . ASN A 1 75 ? 20.470 -1.809 22.521 1.00 68.62 75 ASN A O 1
ATOM 615 N N . GLY A 1 76 ? 20.783 -1.081 20.427 1.00 65.62 76 GLY A N 1
ATOM 616 C CA . GLY A 1 76 ? 22.049 -0.414 20.723 1.00 65.62 76 GLY A CA 1
ATOM 617 C C . GLY A 1 76 ? 23.205 -1.402 20.893 1.00 65.62 76 GLY A C 1
ATOM 618 O O . GLY A 1 76 ? 23.267 -2.416 20.207 1.00 65.62 76 GLY A O 1
ATOM 619 N N . SER A 1 77 ? 24.153 -1.059 21.764 1.00 62.66 77 SER A N 1
ATOM 620 C CA . SER A 1 77 ? 25.405 -1.806 21.949 1.00 62.66 77 SER A CA 1
ATOM 621 C C . SER A 1 77 ? 25.296 -2.975 22.931 1.00 62.66 77 SER A C 1
ATOM 623 O O . SER A 1 77 ? 26.263 -3.718 23.087 1.00 62.66 77 SER A O 1
ATOM 625 N N . ASP A 1 78 ? 24.174 -3.086 23.644 1.00 69.50 78 ASP A N 1
ATOM 626 C CA . ASP A 1 78 ? 23.964 -4.121 24.650 1.00 69.50 78 ASP A CA 1
ATOM 627 C C . ASP A 1 78 ? 23.458 -5.402 23.978 1.00 69.50 78 ASP A C 1
ATOM 629 O O . ASP A 1 78 ? 22.383 -5.430 23.375 1.00 69.50 78 ASP A O 1
ATOM 633 N N . VAL A 1 79 ? 24.266 -6.458 24.064 1.00 64.50 79 VAL A N 1
ATOM 634 C CA . VAL A 1 79 ? 23.997 -7.756 23.431 1.00 64.50 79 VAL A CA 1
ATOM 635 C C . VAL A 1 79 ? 22.791 -8.447 24.079 1.00 64.50 79 VAL A C 1
ATOM 637 O O . VAL A 1 79 ? 22.122 -9.236 23.407 1.00 64.50 79 VAL A O 1
ATOM 640 N N . ASP A 1 80 ? 22.471 -8.105 25.331 1.00 72.06 80 ASP A N 1
ATOM 641 C CA . ASP A 1 80 ? 21.386 -8.720 26.096 1.00 72.06 80 ASP A CA 1
ATOM 642 C C . ASP A 1 80 ? 20.037 -7.972 25.954 1.00 72.06 80 ASP A C 1
ATOM 644 O O . ASP A 1 80 ? 18.987 -8.540 26.265 1.00 72.06 80 ASP A O 1
ATOM 648 N N . ASP A 1 81 ? 20.008 -6.740 25.415 1.00 75.44 81 ASP A N 1
ATOM 649 C CA . ASP A 1 81 ? 18.764 -5.983 25.146 1.00 75.44 81 ASP A CA 1
ATOM 650 C C . ASP A 1 81 ? 18.175 -6.338 23.767 1.00 75.44 81 ASP A C 1
ATOM 652 O O . ASP A 1 81 ? 18.144 -5.528 22.834 1.00 75.44 81 ASP A O 1
ATOM 656 N N . VAL A 1 82 ? 17.706 -7.581 23.622 1.00 79.56 82 VAL A N 1
ATOM 657 C CA . VAL A 1 82 ? 17.018 -8.071 22.416 1.00 79.56 82 VAL A CA 1
ATOM 658 C C . VAL A 1 82 ? 15.518 -7.796 22.509 1.00 79.56 82 VAL A C 1
ATOM 660 O O . VAL A 1 82 ? 14.851 -8.216 23.456 1.00 79.56 82 VAL A O 1
ATOM 663 N N . LYS A 1 83 ? 14.956 -7.129 21.494 1.00 82.75 83 LYS A N 1
ATOM 664 C CA . LYS A 1 83 ? 13.520 -6.819 21.419 1.00 82.75 83 LYS A CA 1
ATOM 665 C C . LYS A 1 83 ? 12.887 -7.369 20.151 1.00 82.75 83 LYS A C 1
ATOM 667 O O . LYS A 1 83 ? 13.457 -7.269 19.065 1.00 82.75 83 LYS A O 1
ATOM 672 N N . ASP A 1 84 ? 11.669 -7.882 20.302 1.00 88.00 84 ASP A N 1
ATOM 673 C CA . ASP A 1 84 ? 10.800 -8.219 19.178 1.00 88.00 84 ASP A CA 1
ATOM 674 C C . ASP A 1 84 ? 10.405 -6.921 18.447 1.00 88.00 84 ASP A C 1
ATOM 676 O O . ASP A 1 84 ? 9.935 -5.952 19.055 1.00 88.00 84 ASP A O 1
ATOM 680 N N . ARG A 1 85 ? 10.619 -6.887 17.132 1.00 89.88 85 ARG A N 1
ATOM 681 C CA . ARG A 1 85 ? 10.337 -5.750 16.252 1.00 89.88 85 ARG A CA 1
ATOM 682 C C . ARG A 1 85 ? 9.376 -6.166 15.145 1.00 89.88 85 ARG A C 1
ATOM 684 O O . ARG A 1 85 ? 9.528 -7.213 14.516 1.00 89.88 85 ARG A O 1
ATOM 691 N N . TYR A 1 86 ? 8.399 -5.301 14.905 1.00 92.94 86 TYR A N 1
ATOM 692 C CA . TYR A 1 86 ? 7.403 -5.411 13.842 1.00 92.94 86 TYR A CA 1
ATOM 693 C C . TYR A 1 86 ? 7.601 -4.288 12.822 1.00 92.94 86 TYR A C 1
ATOM 695 O O . TYR A 1 86 ? 8.302 -3.315 13.098 1.00 92.94 86 TYR A O 1
ATOM 703 N N . LEU A 1 87 ? 6.945 -4.397 11.663 1.00 94.81 87 LEU A N 1
ATOM 704 C CA . LEU A 1 87 ? 6.870 -3.286 10.715 1.00 94.81 87 LEU A CA 1
ATOM 705 C C . LEU A 1 87 ? 6.028 -2.162 11.321 1.00 94.81 87 LEU A C 1
ATOM 707 O O . LEU A 1 87 ? 4.861 -2.380 11.650 1.00 94.81 87 LEU A O 1
ATOM 711 N N . GLY A 1 88 ? 6.606 -0.975 11.462 1.00 93.56 88 GLY A N 1
ATOM 712 C CA . GLY A 1 88 ? 5.919 0.214 11.939 1.00 93.56 88 GLY A CA 1
ATOM 713 C C . GLY A 1 88 ? 5.607 1.197 10.816 1.00 93.56 88 GLY A C 1
ATOM 714 O O . GLY A 1 88 ? 5.675 0.895 9.624 1.00 93.56 88 GLY A O 1
ATOM 715 N N . GLU A 1 89 ? 5.270 2.419 11.217 1.00 93.75 89 GLU A N 1
ATOM 716 C CA . GLU A 1 89 ? 5.008 3.519 10.289 1.00 93.75 89 GLU A CA 1
ATOM 717 C C . GLU A 1 89 ? 6.241 3.888 9.448 1.00 93.75 89 GLU A C 1
ATOM 719 O O . GLU A 1 89 ? 6.116 4.084 8.238 1.00 93.75 89 GLU A O 1
ATOM 724 N N . ARG A 1 90 ? 7.429 3.931 10.066 1.00 95.44 90 ARG A N 1
ATOM 725 C CA . ARG A 1 90 ? 8.696 4.237 9.384 1.00 95.44 90 ARG A CA 1
ATOM 726 C C . ARG A 1 90 ? 8.957 3.253 8.247 1.00 95.44 90 ARG A C 1
ATOM 728 O O . ARG A 1 90 ? 9.249 3.673 7.131 1.00 95.44 90 ARG A O 1
ATOM 735 N N . GLU A 1 91 ? 8.814 1.957 8.520 1.00 97.31 91 GLU A N 1
ATOM 736 C CA . GLU A 1 91 ? 9.001 0.897 7.528 1.00 97.31 91 GLU A CA 1
ATOM 737 C C . GLU A 1 91 ? 7.989 1.028 6.386 1.00 97.31 91 GLU A C 1
ATOM 739 O O . GLU A 1 91 ? 8.372 0.909 5.226 1.00 97.31 91 GLU A O 1
ATOM 744 N N . GLY A 1 92 ? 6.729 1.360 6.687 1.00 96.19 92 GLY A N 1
ATOM 745 C CA . GLY A 1 92 ? 5.712 1.600 5.660 1.00 96.19 92 GLY A CA 1
ATOM 746 C C . GLY A 1 92 ? 6.035 2.781 4.742 1.00 96.19 92 GLY A C 1
ATOM 747 O O . GLY A 1 92 ? 5.889 2.667 3.528 1.00 96.19 92 GLY A O 1
ATOM 748 N N . ILE A 1 93 ? 6.529 3.896 5.292 1.00 97.19 93 ILE A N 1
ATOM 749 C CA . ILE A 1 93 ? 6.945 5.067 4.499 1.00 97.19 93 ILE A CA 1
ATOM 750 C C . ILE A 1 93 ? 8.158 4.727 3.622 1.00 97.19 93 ILE A C 1
ATOM 752 O O . ILE A 1 93 ? 8.181 5.061 2.437 1.00 97.19 93 ILE A O 1
ATOM 756 N N . VAL A 1 94 ? 9.160 4.039 4.182 1.00 98.06 94 VAL A N 1
ATOM 757 C CA . VAL A 1 94 ? 10.357 3.615 3.437 1.00 98.06 94 VAL A CA 1
ATOM 758 C C . VAL A 1 94 ? 9.986 2.671 2.294 1.00 98.06 94 VAL A C 1
ATOM 760 O O . VAL A 1 94 ? 10.495 2.825 1.183 1.00 98.06 94 VAL A O 1
ATOM 763 N N . GLU A 1 95 ? 9.078 1.727 2.529 1.00 97.94 95 GLU A N 1
ATOM 764 C CA . GLU A 1 95 ? 8.587 0.830 1.488 1.00 97.94 95 GLU A CA 1
ATOM 765 C C . GLU A 1 95 ? 7.843 1.582 0.376 1.00 97.94 95 GLU A C 1
ATOM 767 O O . GLU A 1 95 ? 8.075 1.315 -0.804 1.00 97.94 95 GLU A O 1
ATOM 772 N N . GLU A 1 96 ? 6.989 2.548 0.727 1.00 97.00 96 GLU A N 1
ATOM 773 C CA . GLU A 1 96 ? 6.263 3.360 -0.255 1.00 97.00 96 GLU A CA 1
ATOM 774 C C . GLU A 1 96 ? 7.222 4.152 -1.150 1.00 97.00 96 GLU A C 1
ATOM 776 O O . GLU A 1 96 ? 7.071 4.158 -2.370 1.00 97.00 96 GLU A O 1
ATOM 781 N N . VAL A 1 97 ? 8.256 4.755 -0.556 1.00 97.12 97 VAL A N 1
ATOM 782 C CA . VAL A 1 97 ? 9.313 5.472 -1.283 1.00 97.12 97 VAL A CA 1
ATOM 783 C C . VAL A 1 97 ? 10.060 4.534 -2.225 1.00 97.12 97 VAL A C 1
ATOM 785 O O . VAL A 1 97 ? 10.251 4.864 -3.394 1.00 97.12 97 VAL A O 1
ATOM 788 N N . ILE A 1 98 ? 10.468 3.353 -1.751 1.00 97.12 98 ILE A N 1
ATOM 789 C CA . ILE A 1 98 ? 11.164 2.367 -2.589 1.00 97.12 98 ILE A CA 1
ATOM 790 C C . ILE A 1 98 ? 10.282 1.961 -3.772 1.00 97.12 98 ILE A C 1
ATOM 792 O O . ILE A 1 98 ? 10.770 1.924 -4.900 1.00 97.12 98 ILE A O 1
ATOM 796 N N . ARG A 1 99 ? 8.987 1.711 -3.550 1.00 95.75 99 ARG A N 1
ATOM 797 C CA . ARG A 1 99 ? 8.044 1.353 -4.622 1.00 95.75 99 ARG A CA 1
ATOM 798 C C . ARG A 1 99 ? 7.788 2.487 -5.601 1.00 95.75 99 ARG A C 1
ATOM 800 O O . ARG A 1 99 ? 7.698 2.233 -6.803 1.00 95.75 99 ARG A O 1
ATOM 807 N N . ARG A 1 100 ? 7.739 3.727 -5.122 1.00 95.75 100 ARG A N 1
ATOM 808 C CA . ARG A 1 100 ? 7.638 4.897 -5.992 1.00 95.75 100 ARG A CA 1
ATOM 809 C C . ARG A 1 100 ? 8.870 5.018 -6.884 1.00 95.75 100 ARG A C 1
ATOM 811 O O . ARG A 1 100 ? 8.736 5.092 -8.097 1.00 95.75 100 ARG A O 1
ATOM 818 N N . ILE A 1 101 ? 10.075 4.927 -6.318 1.00 94.81 101 ILE A N 1
ATOM 819 C CA . ILE A 1 101 ? 11.324 4.968 -7.100 1.00 94.81 101 ILE A CA 1
ATOM 820 C C . ILE A 1 101 ? 11.412 3.763 -8.059 1.00 94.81 101 ILE A C 1
ATOM 822 O O . ILE A 1 101 ? 11.924 3.875 -9.169 1.00 94.81 101 ILE A O 1
ATOM 826 N N . ALA A 1 102 ? 10.893 2.602 -7.667 1.00 93.88 102 ALA A N 1
ATOM 827 C CA . ALA A 1 102 ? 10.805 1.431 -8.535 1.00 93.88 102 ALA A CA 1
ATOM 828 C C . ALA A 1 102 ? 9.819 1.611 -9.703 1.00 93.88 102 ALA A C 1
ATOM 830 O O . ALA A 1 102 ? 9.942 0.940 -10.726 1.00 93.88 102 ALA A O 1
ATOM 831 N N . SER A 1 103 ? 8.853 2.517 -9.549 1.00 91.38 103 SER A N 1
ATOM 832 C CA . SER A 1 103 ? 7.909 2.929 -10.590 1.00 91.38 103 SER A CA 1
ATOM 833 C C . SER A 1 103 ? 8.465 4.063 -11.466 1.00 91.38 103 SER A C 1
ATOM 835 O O . SER A 1 103 ? 7.888 4.359 -12.512 1.00 91.38 103 SER A O 1
ATOM 837 N N . ASP A 1 104 ? 9.616 4.645 -11.104 1.00 85.25 104 ASP A N 1
ATOM 838 C CA . ASP A 1 104 ? 10.339 5.615 -11.927 1.00 85.25 104 ASP A CA 1
ATOM 839 C C . ASP A 1 104 ? 11.199 4.915 -12.970 1.00 85.25 104 ASP A C 1
ATOM 841 O O . ASP A 1 104 ? 12.239 4.337 -12.644 1.00 85.25 104 ASP A O 1
ATOM 845 N N . ARG A 1 105 ? 10.872 5.118 -14.252 1.00 71.12 105 ARG A N 1
ATOM 846 C CA . ARG A 1 105 ? 11.654 4.605 -15.394 1.00 71.12 105 ARG A CA 1
ATOM 847 C C . ARG A 1 105 ? 11.713 3.059 -15.366 1.00 71.12 105 ARG A C 1
ATOM 849 O O . ARG A 1 105 ? 11.497 2.415 -14.351 1.00 71.12 105 ARG A O 1
ATOM 856 N N . SER A 1 106 ? 11.977 2.408 -16.496 1.00 75.88 106 SER A N 1
ATOM 857 C CA . SER A 1 106 ? 12.003 0.932 -16.583 1.00 75.88 106 SER A CA 1
ATOM 858 C C . SER A 1 106 ? 13.205 0.321 -15.828 1.00 75.88 106 SER A C 1
ATOM 860 O O . SER A 1 106 ? 14.189 -0.075 -16.446 1.00 75.88 106 SER A O 1
ATOM 862 N N . ARG A 1 107 ? 13.162 0.320 -14.489 1.00 84.00 107 ARG A N 1
ATOM 863 C CA . ARG A 1 107 ? 14.250 -0.083 -13.574 1.00 84.00 107 ARG A CA 1
ATOM 864 C C . ARG A 1 107 ? 14.062 -1.459 -12.955 1.00 84.00 107 ARG A C 1
ATOM 866 O O . ARG A 1 107 ? 14.966 -1.960 -12.287 1.00 84.00 107 ARG A O 1
ATOM 873 N N . LEU A 1 108 ? 12.888 -2.046 -13.144 1.00 92.69 108 LEU A N 1
ATOM 874 C CA . LEU A 1 108 ? 12.621 -3.410 -12.729 1.00 92.69 108 LEU A CA 1
ATOM 875 C C . LEU A 1 108 ? 13.273 -4.389 -13.693 1.00 92.69 108 LEU A C 1
ATOM 877 O O . LEU A 1 108 ? 13.271 -4.188 -14.907 1.00 92.69 108 LEU A O 1
ATOM 881 N N . THR A 1 109 ? 13.803 -5.468 -13.136 1.00 92.75 109 THR A N 1
ATOM 882 C CA . THR A 1 109 ? 14.366 -6.588 -13.890 1.00 92.75 109 THR A CA 1
ATOM 883 C C . THR A 1 109 ? 13.805 -7.900 -13.360 1.00 92.75 109 THR A C 1
ATOM 885 O O . THR A 1 109 ? 13.356 -7.967 -12.215 1.00 92.75 109 THR A O 1
ATOM 888 N N . LEU A 1 110 ? 13.817 -8.943 -14.190 1.00 92.12 110 LEU A N 1
ATOM 889 C CA . LEU A 1 110 ? 13.532 -10.301 -13.732 1.00 92.12 110 LEU A CA 1
ATOM 890 C C . LEU A 1 110 ? 14.820 -11.032 -13.392 1.00 92.12 110 LEU A C 1
ATOM 892 O O . LEU A 1 110 ? 15.828 -10.914 -14.090 1.00 92.12 110 LEU A O 1
ATOM 896 N N . HIS A 1 111 ? 14.745 -11.827 -12.335 1.00 87.00 111 HIS A N 1
ATOM 897 C CA . HIS A 1 111 ? 15.761 -12.784 -11.940 1.00 87.00 111 HIS A CA 1
ATOM 898 C C . HIS A 1 111 ? 15.111 -14.153 -11.739 1.00 87.00 111 HIS A C 1
ATOM 900 O O . HIS A 1 111 ? 13.996 -14.230 -11.235 1.00 87.00 111 HIS A O 1
ATOM 906 N N . ASP A 1 112 ? 15.797 -15.230 -12.123 1.00 82.94 112 ASP A N 1
ATOM 907 C CA . ASP A 1 112 ? 15.281 -16.609 -12.054 1.00 82.94 112 ASP A CA 1
ATOM 908 C C . ASP A 1 112 ? 13.874 -16.796 -12.671 1.00 82.94 112 ASP A C 1
ATOM 910 O O . ASP A 1 112 ? 13.090 -17.611 -12.199 1.00 82.94 112 ASP A O 1
ATOM 914 N N . GLY A 1 113 ? 13.544 -16.038 -13.722 1.00 79.12 113 GLY A N 1
ATOM 915 C CA . GLY A 1 113 ? 12.304 -16.174 -14.499 1.00 79.12 113 GLY A CA 1
ATOM 916 C C . GLY A 1 113 ? 11.103 -15.372 -13.987 1.00 79.12 113 GLY A C 1
ATOM 917 O O . GLY A 1 113 ? 10.403 -14.781 -14.801 1.00 79.12 113 GLY A O 1
ATOM 918 N N . ASP A 1 114 ? 10.872 -15.294 -12.676 1.00 85.50 114 ASP A N 1
ATOM 919 C CA . ASP A 1 114 ? 9.653 -14.689 -12.105 1.00 85.50 114 ASP A CA 1
ATOM 920 C C . ASP A 1 114 ? 9.900 -13.688 -10.963 1.00 85.50 114 ASP A C 1
ATOM 922 O O . ASP A 1 114 ? 8.987 -12.967 -10.550 1.00 85.50 114 ASP A O 1
ATOM 926 N N . LYS A 1 115 ? 11.138 -13.577 -10.470 1.00 92.06 115 LYS A N 1
ATOM 927 C CA . LYS A 1 115 ? 11.459 -12.716 -9.328 1.00 92.06 115 LYS A CA 1
ATOM 928 C C . LYS A 1 115 ? 11.722 -11.297 -9.799 1.00 92.06 115 LYS A C 1
ATOM 930 O O . LYS A 1 115 ? 12.749 -11.012 -10.419 1.00 92.06 115 LYS A O 1
ATOM 935 N N . VAL A 1 116 ? 10.818 -10.386 -9.456 1.00 95.50 116 VAL A N 1
ATOM 936 C CA . VAL A 1 116 ? 10.964 -8.964 -9.778 1.00 95.50 116 VAL A CA 1
ATOM 937 C C . VAL A 1 116 ? 11.984 -8.322 -8.839 1.00 95.50 116 VAL A C 1
ATOM 939 O O . VAL A 1 116 ? 11.766 -8.224 -7.629 1.00 95.50 116 VAL A O 1
ATOM 942 N N . ARG A 1 117 ? 13.102 -7.871 -9.410 1.00 95.44 117 ARG A N 1
ATOM 943 C CA . ARG A 1 117 ? 14.215 -7.213 -8.723 1.00 95.44 117 ARG A CA 1
ATOM 944 C C . ARG A 1 117 ? 14.239 -5.718 -9.026 1.00 95.44 117 ARG A C 1
ATOM 946 O O . ARG A 1 117 ? 14.011 -5.296 -10.159 1.00 95.44 117 ARG A O 1
ATOM 953 N N . PHE A 1 118 ? 14.611 -4.935 -8.019 1.00 95.31 118 PHE A N 1
ATOM 954 C CA . PHE A 1 118 ? 14.819 -3.497 -8.126 1.00 95.31 118 PHE A CA 1
ATOM 955 C C . PHE A 1 118 ? 16.181 -3.085 -7.554 1.00 95.31 118 PHE A C 1
ATOM 957 O O . PHE A 1 118 ? 16.484 -3.388 -6.399 1.00 95.31 118 PHE A O 1
ATOM 964 N N . VAL A 1 119 ? 16.983 -2.380 -8.359 1.00 93.62 119 VAL A N 1
ATOM 965 C CA . VAL A 1 119 ? 18.314 -1.861 -7.998 1.00 93.62 119 VAL A CA 1
ATOM 966 C C . VAL A 1 119 ? 18.236 -0.360 -7.707 1.00 93.62 119 VAL A C 1
ATOM 968 O O . VAL A 1 119 ? 17.688 0.418 -8.496 1.00 93.62 119 VAL A O 1
ATOM 971 N N . PHE A 1 120 ? 18.817 0.069 -6.587 1.00 93.81 120 PHE A N 1
ATOM 972 C CA . PHE A 1 120 ? 18.779 1.462 -6.133 1.00 93.81 120 PHE A CA 1
ATOM 973 C C . PHE A 1 120 ? 19.961 1.811 -5.232 1.00 93.81 120 PHE A C 1
ATOM 975 O O . PHE A 1 120 ? 20.782 0.969 -4.887 1.00 93.81 120 PHE A O 1
ATOM 982 N N . SER A 1 121 ? 20.044 3.076 -4.815 1.00 93.06 121 SER A N 1
ATOM 983 C CA . SER A 1 121 ? 20.981 3.497 -3.769 1.00 93.06 121 SER A CA 1
ATOM 984 C C . SER A 1 121 ? 20.243 4.014 -2.535 1.00 93.06 121 SER A C 1
ATOM 986 O O . SER A 1 121 ? 19.210 4.669 -2.642 1.00 93.06 121 SER A O 1
ATOM 988 N N . LEU A 1 122 ? 20.805 3.811 -1.341 1.00 94.50 122 LEU A N 1
ATOM 989 C CA . LEU A 1 122 ? 20.221 4.356 -0.102 1.00 94.50 122 LEU A CA 1
ATOM 990 C C . LEU A 1 122 ? 20.151 5.894 -0.116 1.00 94.50 122 LEU A C 1
ATOM 992 O O . LEU A 1 122 ? 19.272 6.496 0.494 1.00 94.50 122 LEU A O 1
ATOM 996 N N . ASN A 1 123 ? 21.066 6.542 -0.843 1.00 93.50 123 ASN A N 1
ATOM 997 C CA . ASN A 1 123 ? 21.041 7.989 -1.039 1.00 93.50 123 ASN A CA 1
ATOM 998 C C . ASN A 1 123 ? 19.853 8.445 -1.883 1.00 93.50 123 ASN A C 1
ATOM 1000 O O . ASN A 1 123 ? 19.353 9.542 -1.658 1.00 93.50 123 ASN A O 1
ATOM 1004 N N . GLU A 1 124 ? 19.425 7.635 -2.845 1.00 94.31 124 GLU A N 1
ATOM 1005 C CA . GLU A 1 124 ? 18.238 7.906 -3.647 1.00 94.31 124 GLU A CA 1
ATOM 1006 C C . GLU A 1 124 ? 16.978 7.864 -2.781 1.00 94.31 124 GLU A C 1
ATOM 1008 O O . GLU A 1 124 ? 16.233 8.837 -2.758 1.00 94.31 124 GLU A O 1
ATOM 1013 N N . VAL A 1 125 ? 16.828 6.814 -1.966 1.00 96.75 125 VAL A N 1
ATOM 1014 C CA . VAL A 1 125 ? 15.733 6.697 -0.987 1.00 96.75 125 VAL A CA 1
ATOM 1015 C C . VAL A 1 125 ? 15.731 7.886 -0.027 1.00 96.75 125 VAL A C 1
ATOM 1017 O O . VAL A 1 125 ? 14.698 8.512 0.177 1.00 96.75 125 VAL A O 1
ATOM 1020 N N . ARG A 1 126 ? 16.897 8.271 0.510 1.00 97.38 126 ARG A N 1
ATOM 1021 C CA . ARG A 1 126 ? 17.021 9.439 1.397 1.00 97.38 126 ARG A CA 1
ATOM 1022 C C . ARG A 1 126 ? 16.638 10.756 0.716 1.00 97.38 126 ARG A C 1
ATOM 1024 O O . ARG A 1 126 ? 16.038 11.617 1.355 1.00 97.38 126 ARG A O 1
ATOM 1031 N N . LYS A 1 127 ? 17.023 10.947 -0.550 1.00 96.38 127 LYS A N 1
ATOM 1032 C CA . LYS A 1 127 ? 16.666 12.147 -1.323 1.00 96.38 127 LYS A CA 1
ATOM 1033 C C . LYS A 1 127 ? 15.162 12.213 -1.557 1.00 96.38 127 LYS A C 1
ATOM 1035 O O . LYS A 1 127 ? 14.590 13.281 -1.369 1.00 96.38 127 LYS A O 1
ATOM 1040 N N . GLU A 1 128 ? 14.551 11.089 -1.914 1.00 95.81 128 GLU A N 1
ATOM 1041 C CA . GLU A 1 128 ? 13.111 11.018 -2.147 1.00 95.81 128 GLU A CA 1
ATOM 1042 C C . GLU A 1 128 ? 12.324 11.235 -0.854 1.00 95.81 128 GLU A C 1
ATOM 1044 O O . GLU A 1 128 ? 11.455 12.095 -0.824 1.00 95.81 128 GLU A O 1
ATOM 1049 N N . LEU A 1 129 ? 12.706 10.581 0.249 1.00 96.69 129 LEU A N 1
ATOM 1050 C CA . LEU A 1 129 ? 12.148 10.848 1.581 1.00 96.69 129 LEU A CA 1
ATOM 1051 C C . LEU A 1 129 ? 12.182 12.347 1.909 1.00 96.69 129 LEU A C 1
ATOM 1053 O O . LEU A 1 129 ? 11.161 12.925 2.276 1.00 96.69 129 LEU A O 1
ATOM 1057 N N . LYS A 1 130 ? 13.333 13.004 1.706 1.00 96.31 130 LYS A N 1
ATOM 1058 C CA . LYS A 1 130 ? 13.470 14.443 1.960 1.00 96.31 130 LYS A CA 1
ATOM 1059 C C . LYS A 1 130 ? 12.541 15.277 1.071 1.00 96.31 130 LYS A C 1
ATOM 1061 O O . LYS A 1 130 ? 12.012 16.277 1.548 1.00 96.31 130 LYS A O 1
ATOM 1066 N N . ARG A 1 131 ? 12.351 14.887 -0.197 1.00 94.88 131 ARG A N 1
ATOM 1067 C CA . ARG A 1 131 ? 11.439 15.557 -1.141 1.00 94.88 131 ARG A CA 1
ATOM 1068 C C . ARG A 1 131 ? 10.002 15.549 -0.624 1.00 94.88 131 ARG A C 1
ATOM 1070 O O . ARG A 1 131 ? 9.317 16.554 -0.751 1.00 94.88 131 ARG A O 1
ATOM 1077 N N . VAL A 1 132 ? 9.588 14.450 0.002 1.00 93.25 132 VAL A N 1
ATOM 1078 C CA . VAL A 1 132 ? 8.248 14.283 0.581 1.00 93.25 132 VAL A CA 1
ATOM 1079 C C . VAL A 1 132 ? 8.192 14.582 2.085 1.00 93.25 132 VAL A C 1
ATOM 1081 O O . VAL A 1 132 ? 7.338 14.067 2.797 1.00 93.25 132 VAL A O 1
ATOM 1084 N N . ASN A 1 133 ? 9.097 15.434 2.581 1.00 93.88 133 ASN A N 1
ATOM 1085 C CA . ASN A 1 133 ? 9.137 15.933 3.963 1.00 93.88 133 ASN A CA 1
ATOM 1086 C C . ASN A 1 133 ? 9.343 14.871 5.063 1.00 93.88 133 ASN A C 1
ATOM 1088 O O . ASN A 1 133 ? 9.013 15.106 6.227 1.00 93.88 133 ASN A O 1
ATOM 1092 N N . HIS A 1 134 ? 9.972 13.744 4.726 1.00 93.69 134 HIS A N 1
ATOM 1093 C CA . HIS A 1 134 ? 10.443 12.732 5.676 1.00 93.69 134 HIS A CA 1
ATOM 1094 C C . HIS A 1 134 ? 11.974 12.765 5.764 1.00 93.69 134 HIS A C 1
ATOM 1096 O O . HIS A 1 134 ? 12.679 12.653 4.766 1.00 93.69 134 HIS A O 1
ATOM 1102 N N . THR A 1 135 ? 12.540 12.928 6.959 1.00 93.31 135 THR A N 1
ATOM 1103 C CA . THR A 1 135 ? 13.994 13.114 7.131 1.00 93.31 135 THR A CA 1
ATOM 1104 C C . THR A 1 135 ? 14.633 11.973 7.915 1.00 93.31 135 THR A C 1
ATOM 1106 O O . THR A 1 135 ? 15.082 12.174 9.040 1.00 93.31 135 THR A O 1
ATOM 1109 N N . PHE A 1 136 ? 14.696 10.781 7.318 1.00 95.06 136 PHE A N 1
ATOM 1110 C CA . PHE A 1 136 ? 15.406 9.639 7.905 1.00 95.06 136 PHE A CA 1
ATOM 1111 C C . PHE A 1 136 ? 16.896 9.646 7.536 1.00 95.06 136 PHE A C 1
ATOM 1113 O O . PHE A 1 136 ? 17.297 9.955 6.406 1.00 95.06 136 PHE A O 1
ATOM 1120 N N . SER A 1 137 ? 17.737 9.287 8.500 1.00 95.31 137 SER A N 1
ATOM 1121 C CA . SER A 1 137 ? 19.159 9.023 8.305 1.00 95.31 137 SER A CA 1
ATOM 1122 C C . SER A 1 137 ? 19.382 7.764 7.458 1.00 95.31 137 SER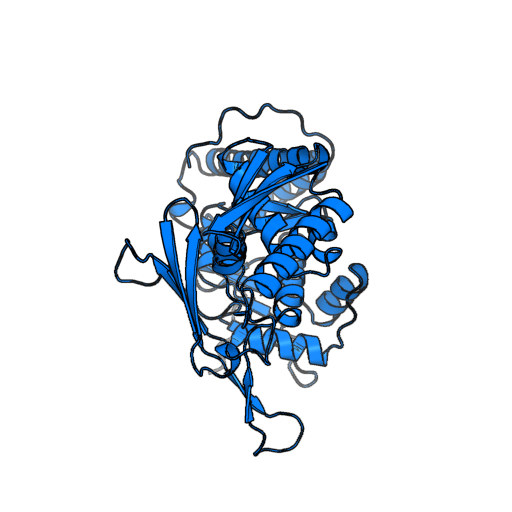 A C 1
ATOM 1124 O O . SER A 1 137 ? 18.498 6.926 7.289 1.00 95.31 137 SER A O 1
ATOM 1126 N N . LEU A 1 138 ? 20.593 7.602 6.910 1.00 94.50 138 LEU A N 1
ATOM 1127 C CA . LEU A 1 138 ? 20.927 6.386 6.156 1.00 94.50 138 LEU A CA 1
ATOM 1128 C C . LEU A 1 138 ? 20.853 5.127 7.028 1.00 94.50 138 LEU A C 1
ATOM 1130 O O . LEU A 1 138 ? 20.548 4.063 6.499 1.00 94.50 138 LEU A O 1
ATOM 1134 N N . ASP A 1 139 ? 21.115 5.241 8.329 1.00 93.38 139 ASP A N 1
ATOM 1135 C CA . ASP A 1 139 ? 21.061 4.107 9.251 1.00 93.38 139 ASP A CA 1
ATOM 1136 C C . ASP A 1 139 ? 19.617 3.720 9.574 1.00 93.38 139 ASP A C 1
ATOM 1138 O O . ASP A 1 139 ? 19.291 2.540 9.506 1.00 93.38 139 ASP A O 1
ATOM 1142 N N . GLU A 1 140 ? 18.722 4.694 9.770 1.00 95.25 140 GLU A N 1
ATOM 1143 C CA . GLU A 1 140 ? 17.280 4.431 9.892 1.00 95.25 140 GLU A CA 1
ATOM 1144 C C . GLU A 1 140 ? 16.702 3.793 8.623 1.00 95.25 140 GLU A C 1
ATOM 1146 O O . GLU A 1 140 ? 15.885 2.880 8.710 1.00 95.25 140 GLU A O 1
ATOM 1151 N N . ILE A 1 141 ? 17.143 4.229 7.435 1.00 97.06 141 ILE A N 1
ATOM 1152 C CA . ILE A 1 141 ? 16.717 3.627 6.161 1.00 97.06 141 ILE A CA 1
ATOM 1153 C C . ILE A 1 141 ? 17.213 2.180 6.052 1.00 97.06 141 ILE A C 1
ATOM 1155 O O . ILE A 1 141 ? 16.456 1.307 5.632 1.00 97.06 141 ILE A O 1
ATOM 1159 N N . ARG A 1 142 ? 18.471 1.904 6.428 1.00 95.56 142 ARG A N 1
ATOM 1160 C CA . ARG A 1 142 ? 19.004 0.532 6.447 1.00 95.56 142 ARG A CA 1
ATOM 1161 C C . ARG A 1 142 ? 18.218 -0.346 7.407 1.00 95.56 142 ARG A C 1
ATOM 1163 O O . ARG A 1 142 ? 17.793 -1.419 7.004 1.00 95.56 142 ARG A O 1
ATOM 1170 N N . GLU A 1 143 ? 18.001 0.123 8.632 1.00 94.81 143 GLU A N 1
ATOM 1171 C CA . GLU A 1 143 ? 17.244 -0.603 9.652 1.00 94.81 143 GLU A CA 1
ATOM 1172 C C . GLU A 1 143 ? 15.820 -0.914 9.170 1.00 94.81 143 GLU A C 1
ATOM 1174 O O . GLU A 1 143 ? 15.369 -2.051 9.281 1.00 94.81 143 GLU A O 1
ATOM 1179 N N . ALA A 1 144 ? 15.138 0.059 8.556 1.00 97.00 144 ALA A N 1
ATOM 1180 C CA . ALA A 1 144 ? 13.800 -0.136 8.010 1.00 97.00 144 ALA A CA 1
ATOM 1181 C C . ALA A 1 144 ? 13.771 -1.192 6.890 1.00 97.00 144 ALA A C 1
ATOM 1183 O O . ALA A 1 144 ? 12.897 -2.057 6.883 1.00 97.00 144 ALA A O 1
ATOM 1184 N N . ILE A 1 145 ? 14.737 -1.173 5.963 1.00 97.56 145 ILE A N 1
ATOM 1185 C CA . ILE A 1 145 ? 14.833 -2.195 4.907 1.00 97.56 145 ILE A CA 1
ATOM 1186 C C . ILE A 1 145 ? 15.164 -3.574 5.502 1.00 97.56 145 ILE A C 1
ATOM 1188 O O . ILE A 1 145 ? 14.610 -4.573 5.046 1.00 97.56 145 ILE A O 1
ATOM 1192 N N . THR A 1 146 ? 16.013 -3.644 6.531 1.00 96.12 146 THR A N 1
ATOM 1193 C CA . THR A 1 146 ? 16.288 -4.892 7.262 1.00 96.12 146 THR A CA 1
ATOM 1194 C C . THR A 1 146 ? 15.015 -5.446 7.902 1.00 96.12 146 THR A C 1
ATOM 1196 O O . THR A 1 146 ? 14.704 -6.620 7.730 1.00 96.12 146 THR A O 1
ATOM 1199 N N . LEU A 1 147 ? 14.203 -4.609 8.552 1.00 96.62 147 LEU A N 1
ATOM 1200 C CA . LEU A 1 147 ? 12.912 -5.038 9.100 1.00 96.62 147 LEU A CA 1
ATOM 1201 C C . LEU A 1 147 ? 11.948 -5.524 8.009 1.00 96.62 147 LEU A C 1
ATOM 1203 O O . LEU A 1 147 ? 11.315 -6.567 8.171 1.00 96.62 147 LEU A O 1
ATOM 1207 N N . LEU A 1 148 ? 11.878 -4.818 6.875 1.00 98.06 148 LEU A N 1
ATOM 1208 C CA . LEU A 1 148 ? 11.087 -5.221 5.703 1.00 98.06 148 LEU A CA 1
ATOM 1209 C C . LEU A 1 148 ? 11.556 -6.550 5.087 1.00 98.06 148 LEU A C 1
ATOM 1211 O O . LEU A 1 148 ? 10.773 -7.205 4.396 1.00 98.06 148 LEU A O 1
ATOM 1215 N N . HIS A 1 149 ? 12.803 -6.952 5.339 1.00 97.75 149 HIS A N 1
ATOM 1216 C CA . HIS A 1 149 ? 13.367 -8.236 4.935 1.00 97.75 149 HIS A CA 1
ATOM 1217 C C . HIS A 1 149 ? 13.109 -9.361 5.945 1.00 97.75 149 HIS A C 1
ATOM 1219 O O . HIS A 1 149 ? 12.884 -10.504 5.554 1.00 97.75 149 HIS A O 1
ATOM 1225 N N . GLU A 1 150 ? 13.134 -9.061 7.240 1.00 96.31 150 GLU A N 1
ATOM 1226 C CA . GLU A 1 150 ? 13.127 -10.092 8.281 1.00 96.31 150 GLU A CA 1
ATOM 1227 C C . GLU A 1 150 ? 11.732 -10.409 8.834 1.00 96.31 150 GLU A C 1
ATOM 1229 O O . GLU A 1 150 ? 11.443 -11.566 9.161 1.00 96.31 150 GLU A O 1
ATOM 1234 N N . VAL A 1 151 ? 10.840 -9.415 8.928 1.00 96.38 151 VAL A N 1
ATOM 1235 C CA . VAL A 1 151 ? 9.489 -9.613 9.473 1.00 96.38 151 VAL A CA 1
ATOM 1236 C C . VAL A 1 151 ? 8.660 -10.445 8.499 1.00 96.38 151 VAL A C 1
ATOM 1238 O O . VAL A 1 151 ? 8.366 -10.021 7.379 1.00 96.38 151 VAL A O 1
ATOM 1241 N N . ARG A 1 152 ? 8.236 -11.641 8.925 1.00 95.56 152 ARG A N 1
ATOM 1242 C CA . ARG A 1 152 ? 7.451 -12.536 8.063 1.00 95.56 152 ARG A CA 1
ATOM 1243 C C . ARG A 1 152 ? 5.973 -12.186 8.097 1.00 95.56 152 ARG A C 1
ATOM 1245 O O . ARG A 1 152 ? 5.360 -12.164 9.166 1.00 95.56 152 ARG A O 1
ATOM 1252 N N . ILE A 1 153 ? 5.397 -12.045 6.906 1.00 97.56 153 ILE A N 1
ATOM 1253 C CA . ILE A 1 153 ? 3.970 -11.837 6.688 1.00 97.56 153 ILE A CA 1
ATOM 1254 C C . ILE A 1 153 ? 3.379 -13.115 6.087 1.00 97.56 153 ILE A C 1
ATOM 1256 O O . ILE A 1 153 ? 3.905 -13.678 5.124 1.00 97.56 153 ILE A O 1
ATOM 1260 N N . ARG A 1 154 ? 2.271 -13.582 6.658 1.00 97.38 154 ARG A N 1
ATOM 1261 C CA . ARG A 1 154 ? 1.434 -14.631 6.073 1.00 97.38 154 AR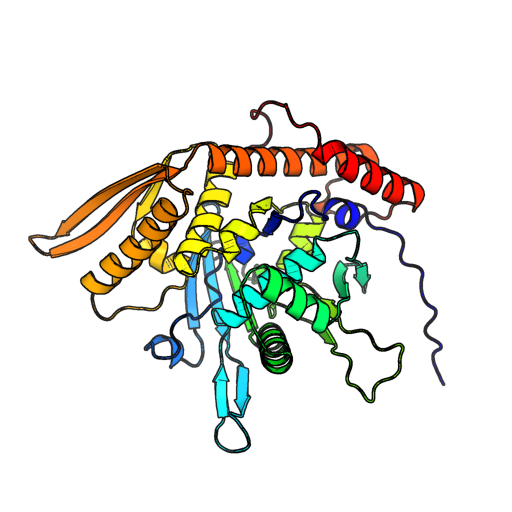G A CA 1
ATOM 1262 C C . ARG A 1 154 ? 0.046 -14.073 5.812 1.00 97.38 154 ARG A C 1
ATOM 1264 O O . ARG A 1 154 ? -0.533 -13.540 6.745 1.00 97.38 154 ARG A O 1
ATOM 1271 N N . ILE A 1 155 ? -0.479 -14.223 4.600 1.00 97.06 155 ILE A N 1
ATOM 1272 C CA . ILE A 1 155 ? -1.868 -13.892 4.252 1.00 97.06 155 ILE A CA 1
ATOM 1273 C C . ILE A 1 155 ? -2.550 -15.164 3.759 1.00 97.06 155 ILE A C 1
ATOM 1275 O O . ILE A 1 155 ? -2.047 -15.827 2.852 1.00 97.06 155 ILE A O 1
ATOM 1279 N N . GLU A 1 156 ? -3.690 -15.497 4.348 1.00 95.69 156 GLU A N 1
ATOM 1280 C CA . GLU A 1 156 ? -4.485 -16.691 4.055 1.00 95.69 156 GLU A CA 1
ATOM 1281 C C . GLU A 1 156 ? -5.922 -16.282 3.725 1.00 95.69 156 GLU A C 1
ATOM 1283 O O . GLU A 1 156 ? -6.505 -15.455 4.425 1.00 95.69 156 GLU A O 1
ATOM 1288 N N . ASP A 1 157 ? -6.487 -16.851 2.659 1.00 94.25 157 ASP A N 1
ATOM 1289 C CA . ASP A 1 157 ? -7.924 -16.766 2.375 1.00 94.25 157 ASP A CA 1
ATOM 1290 C C . ASP A 1 157 ? -8.645 -17.698 3.362 1.00 94.25 157 ASP A C 1
ATOM 1292 O O . ASP A 1 157 ? -8.348 -18.893 3.401 1.00 94.25 157 ASP A O 1
ATOM 1296 N N . VAL A 1 158 ? -9.526 -17.154 4.208 1.00 90.56 158 VAL A N 1
ATOM 1297 C CA . VAL A 1 158 ? -10.178 -17.919 5.289 1.00 90.56 158 VAL A CA 1
ATOM 1298 C C . VAL A 1 158 ? -11.157 -18.945 4.727 1.00 90.56 158 VAL A C 1
ATOM 1300 O O . VAL A 1 158 ? -11.281 -20.036 5.283 1.00 90.56 158 VAL A O 1
ATOM 1303 N N . ASP A 1 159 ? -11.814 -18.599 3.621 1.00 83.50 159 ASP A N 1
ATOM 1304 C CA . ASP A 1 159 ? -12.855 -19.407 2.984 1.00 83.50 159 ASP A CA 1
ATOM 1305 C C . ASP A 1 159 ? -12.311 -20.182 1.761 1.00 83.50 159 ASP A C 1
ATOM 1307 O O . ASP A 1 159 ? -13.005 -21.009 1.166 1.00 83.50 159 ASP A O 1
ATOM 1311 N N . GLY A 1 160 ? -11.061 -19.908 1.370 1.00 75.62 160 GLY A N 1
ATOM 1312 C CA . GLY A 1 160 ? -10.402 -20.432 0.176 1.00 75.62 160 GLY A CA 1
ATOM 1313 C C . GLY A 1 160 ? -9.475 -21.636 0.395 1.00 75.62 160 GLY A C 1
ATOM 1314 O O . GLY A 1 160 ? -9.647 -22.471 1.283 1.00 75.62 160 GLY A O 1
ATOM 1315 N N . LYS A 1 161 ? -8.484 -21.778 -0.498 1.00 66.62 161 LYS A N 1
ATOM 1316 C CA . LYS A 1 161 ? -7.533 -22.908 -0.508 1.00 66.62 161 LYS A CA 1
ATOM 1317 C C . LYS A 1 161 ? -6.714 -22.977 0.790 1.00 66.62 161 LYS A C 1
ATOM 1319 O O . LYS A 1 161 ? -6.355 -21.962 1.366 1.00 66.62 161 LYS A O 1
ATOM 1324 N N . LYS A 1 162 ? -6.285 -24.194 1.159 1.00 66.06 162 LYS A N 1
ATOM 1325 C CA . LYS A 1 162 ? -5.427 -24.467 2.335 1.00 66.06 162 LYS A CA 1
ATOM 1326 C C . LYS A 1 162 ? -4.030 -23.820 2.289 1.00 66.06 162 LYS A C 1
ATOM 1328 O O . LYS A 1 162 ? -3.319 -23.870 3.286 1.00 66.06 162 LYS A O 1
ATOM 1333 N N . SER A 1 163 ? -3.597 -23.293 1.143 1.00 78.44 163 SER A N 1
ATOM 1334 C CA . SER A 1 163 ? -2.281 -22.669 0.974 1.00 78.44 163 SER A CA 1
ATOM 1335 C C . SER A 1 163 ? -2.366 -21.150 1.145 1.00 78.44 163 SER A C 1
ATOM 1337 O O . SER A 1 163 ? -3.283 -20.544 0.584 1.00 78.44 163 SER A O 1
ATOM 1339 N N . PRO A 1 164 ? -1.395 -20.517 1.827 1.00 85.31 164 PRO A N 1
ATOM 1340 C CA . PRO A 1 164 ? -1.380 -19.069 1.976 1.00 85.31 164 PRO A CA 1
ATOM 1341 C C . PRO A 1 164 ? -1.256 -18.373 0.615 1.00 85.31 164 PRO A C 1
ATOM 1343 O O . PRO A 1 164 ? -0.507 -18.821 -0.252 1.00 85.31 164 PRO A O 1
ATOM 1346 N N . VAL A 1 165 ? -1.965 -17.254 0.459 1.00 92.81 165 VAL A N 1
ATOM 1347 C CA . VAL A 1 165 ? -1.849 -16.341 -0.692 1.00 92.81 165 VAL A CA 1
ATOM 1348 C C . VAL A 1 165 ? -0.487 -15.648 -0.687 1.00 92.81 165 VAL A C 1
ATOM 1350 O O . VAL A 1 165 ? 0.094 -15.387 -1.734 1.00 92.81 165 VAL A O 1
ATOM 1353 N N . LEU A 1 166 ? 0.046 -15.373 0.505 1.00 95.94 166 LEU A N 1
ATOM 1354 C CA . LEU A 1 166 ? 1.396 -14.861 0.695 1.00 95.94 166 LEU A CA 1
ATOM 1355 C C . LEU A 1 166 ? 2.027 -15.533 1.907 1.00 95.94 166 LEU A C 1
ATOM 1357 O O . LEU A 1 166 ? 1.417 -15.592 2.972 1.00 95.94 166 LEU A O 1
ATOM 1361 N N . TYR A 1 167 ? 3.273 -15.979 1.775 1.00 96.12 167 TYR A N 1
ATOM 1362 C CA . TYR A 1 167 ? 4.107 -16.342 2.915 1.00 96.12 167 TYR A CA 1
ATOM 1363 C C . TYR A 1 167 ? 5.548 -15.890 2.684 1.00 96.12 167 TYR A C 1
ATOM 1365 O O . TYR A 1 167 ? 6.408 -16.670 2.282 1.00 96.12 167 TYR A O 1
ATOM 1373 N N . ALA A 1 168 ? 5.794 -14.599 2.894 1.00 96.81 168 ALA A N 1
ATOM 1374 C CA . ALA A 1 168 ? 7.081 -13.962 2.651 1.00 96.81 168 ALA A CA 1
ATOM 1375 C C . ALA A 1 168 ? 7.170 -12.631 3.427 1.00 96.81 168 ALA A C 1
ATOM 1377 O O . ALA A 1 168 ? 6.136 -12.080 3.809 1.00 96.81 168 ALA A O 1
ATOM 1378 N N . PRO A 1 169 ? 8.372 -12.096 3.686 1.00 97.56 169 PRO A N 1
ATOM 1379 C CA . PRO A 1 169 ? 8.523 -10.710 4.127 1.00 97.56 169 PRO A CA 1
ATOM 1380 C C . PRO A 1 169 ? 8.189 -9.737 2.979 1.00 97.56 169 PRO A C 1
ATOM 1382 O O . PRO A 1 169 ? 7.943 -10.162 1.846 1.00 97.56 169 PRO A O 1
ATOM 1385 N N . ALA A 1 170 ? 8.190 -8.428 3.249 1.00 97.50 170 ALA A N 1
ATOM 1386 C CA . ALA A 1 170 ? 7.941 -7.418 2.216 1.00 97.50 170 ALA A CA 1
ATOM 1387 C C . ALA A 1 170 ? 9.007 -7.458 1.108 1.00 97.50 170 ALA A C 1
ATOM 1389 O O . ALA A 1 170 ? 8.661 -7.417 -0.078 1.00 97.50 170 ALA A O 1
ATOM 1390 N N . PHE A 1 171 ? 10.273 -7.637 1.505 1.00 97.94 171 PHE A N 1
ATOM 1391 C CA . PHE A 1 171 ? 11.423 -7.821 0.621 1.00 97.94 171 PHE A CA 1
ATOM 1392 C C . PHE A 1 171 ? 12.114 -9.171 0.885 1.00 97.94 171 PHE A C 1
ATOM 1394 O O . PHE A 1 171 ? 13.011 -9.252 1.723 1.00 97.94 171 PHE A O 1
ATOM 1401 N N . PRO A 1 172 ? 11.736 -10.262 0.190 1.00 97.06 172 PRO A N 1
ATOM 1402 C CA . PRO A 1 172 ? 12.290 -11.602 0.440 1.00 97.06 172 PRO A CA 1
ATOM 1403 C C . PRO A 1 172 ? 13.792 -11.727 0.236 1.00 97.06 172 PRO A C 1
ATOM 1405 O O . PRO A 1 172 ? 14.423 -12.576 0.857 1.00 97.06 172 PRO A O 1
ATOM 1408 N N . VAL A 1 173 ? 14.365 -10.883 -0.617 1.00 96.88 173 VAL A N 1
ATOM 1409 C CA . VAL A 1 173 ? 15.804 -10.817 -0.847 1.00 96.88 173 VAL A CA 1
ATOM 1410 C C . VAL A 1 173 ? 16.225 -9.365 -0.768 1.00 96.88 173 VAL A C 1
ATOM 1412 O O . VAL A 1 173 ? 15.625 -8.515 -1.426 1.00 96.88 173 VAL A O 1
ATOM 1415 N N . VAL A 1 174 ? 17.272 -9.103 0.007 1.00 96.50 174 VAL A N 1
ATOM 1416 C CA . VAL A 1 174 ? 17.923 -7.800 0.106 1.00 96.50 174 VAL A CA 1
ATOM 1417 C C . VAL A 1 174 ? 19.427 -8.004 0.006 1.00 96.50 174 VAL A C 1
ATOM 1419 O O . VAL A 1 174 ? 20.002 -8.804 0.739 1.00 96.50 174 VAL A O 1
ATOM 1422 N N . ALA A 1 175 ? 20.070 -7.248 -0.876 1.00 94.19 175 ALA A N 1
ATOM 1423 C CA . ALA A 1 175 ? 21.511 -7.056 -0.865 1.00 94.19 175 ALA A CA 1
ATOM 1424 C C . ALA A 1 175 ? 21.785 -5.565 -0.686 1.00 94.19 175 ALA A C 1
ATOM 1426 O O . ALA A 1 175 ? 21.201 -4.735 -1.380 1.00 94.19 175 ALA A O 1
ATOM 1427 N N . MET A 1 176 ? 22.658 -5.213 0.256 1.00 89.50 176 MET A N 1
ATOM 1428 C CA . MET A 1 176 ? 23.083 -3.833 0.468 1.00 89.50 176 MET A CA 1
ATOM 1429 C C . MET A 1 176 ? 24.588 -3.736 0.312 1.00 89.50 176 MET A C 1
ATOM 1431 O O . MET A 1 176 ? 25.333 -4.353 1.073 1.00 89.50 176 MET A O 1
ATOM 1435 N N . ARG A 1 177 ? 25.026 -2.890 -0.618 1.00 84.44 177 ARG A N 1
ATOM 1436 C CA . ARG A 1 177 ? 26.435 -2.563 -0.784 1.00 84.44 177 ARG A CA 1
ATOM 1437 C C . ARG A 1 177 ? 26.985 -1.873 0.470 1.00 84.44 177 ARG A C 1
ATOM 1439 O O . ARG A 1 177 ? 26.485 -0.828 0.902 1.00 84.44 177 ARG A O 1
ATOM 1446 N N . LYS A 1 178 ? 28.071 -2.415 1.008 1.00 80.12 178 LYS A N 1
ATOM 1447 C CA . LYS A 1 178 ? 28.945 -1.820 2.021 1.00 80.12 178 LYS A CA 1
ATOM 1448 C C . LYS A 1 178 ? 30.114 -1.101 1.352 1.00 80.12 178 LYS A C 1
ATOM 1450 O O . LYS A 1 178 ? 30.486 -1.363 0.214 1.00 80.12 178 LYS A O 1
ATOM 1455 N N . LYS A 1 179 ? 30.736 -0.180 2.090 1.00 72.31 179 LYS A N 1
ATOM 1456 C CA . LYS A 1 179 ? 31.857 0.632 1.586 1.00 72.31 179 LYS A CA 1
ATOM 1457 C C . LYS A 1 179 ? 33.081 -0.209 1.180 1.00 72.31 179 LYS A C 1
ATOM 1459 O O . LYS A 1 179 ? 33.834 0.227 0.321 1.00 72.31 179 LYS A O 1
ATOM 1464 N N . ALA A 1 180 ? 33.264 -1.373 1.805 1.00 74.00 180 ALA A N 1
ATOM 1465 C CA . ALA A 1 180 ? 34.364 -2.300 1.537 1.00 74.00 180 ALA A CA 1
ATOM 1466 C C . ALA A 1 180 ? 34.078 -3.290 0.391 1.00 74.00 180 ALA A C 1
ATOM 1468 O O . ALA A 1 180 ? 34.968 -4.050 0.022 1.00 74.00 180 ALA A O 1
ATOM 1469 N N . ASP A 1 181 ? 32.857 -3.301 -0.149 1.00 78.00 181 ASP A N 1
ATOM 1470 C CA . ASP A 1 181 ? 32.474 -4.245 -1.196 1.00 78.00 181 ASP A CA 1
ATOM 1471 C C . ASP A 1 181 ? 33.031 -3.825 -2.561 1.00 78.00 181 ASP A C 1
ATOM 1473 O O . ASP A 1 181 ? 33.313 -2.643 -2.801 1.00 78.00 181 ASP A O 1
ATOM 1477 N N . SER A 1 182 ? 33.128 -4.799 -3.474 1.00 72.19 182 SER A N 1
ATOM 1478 C CA . SER A 1 182 ? 33.496 -4.556 -4.873 1.00 72.19 182 SER A CA 1
ATOM 1479 C C . SER A 1 182 ? 32.653 -3.419 -5.479 1.00 72.19 182 SER A C 1
ATOM 1481 O O . SER A 1 182 ? 31.458 -3.317 -5.171 1.00 72.19 182 SER A O 1
ATOM 1483 N N . PRO A 1 183 ? 33.226 -2.568 -6.353 1.00 70.25 183 PRO A N 1
ATOM 1484 C CA . PRO A 1 183 ? 32.471 -1.579 -7.119 1.00 70.25 183 PRO A CA 1
ATOM 1485 C C . PRO A 1 183 ? 31.237 -2.139 -7.839 1.00 70.25 183 PRO A C 1
ATOM 1487 O O . PRO A 1 183 ? 30.257 -1.408 -7.969 1.00 70.25 183 PRO A O 1
ATOM 1490 N N . ASP A 1 184 ? 31.277 -3.419 -8.222 1.00 67.75 184 ASP A N 1
ATOM 1491 C CA . ASP A 1 184 ? 30.214 -4.119 -8.956 1.00 67.75 184 ASP A CA 1
ATOM 1492 C C . ASP A 1 184 ? 29.061 -4.608 -8.060 1.00 67.75 184 ASP A C 1
ATOM 1494 O O . ASP A 1 184 ? 28.046 -5.095 -8.553 1.00 67.75 184 ASP A O 1
ATOM 1498 N N . MET A 1 185 ? 29.198 -4.507 -6.732 1.00 78.81 185 MET A N 1
ATOM 1499 C CA . MET A 1 185 ? 28.142 -4.891 -5.797 1.00 78.81 185 MET A CA 1
ATOM 1500 C C . MET A 1 185 ? 27.029 -3.839 -5.808 1.00 78.81 185 MET A C 1
ATOM 1502 O O . MET A 1 185 ? 27.224 -2.694 -5.396 1.00 78.81 185 MET A O 1
ATOM 1506 N N . GLU A 1 186 ? 25.831 -4.238 -6.217 1.00 86.25 186 GLU A N 1
ATOM 1507 C CA . GLU A 1 186 ? 24.656 -3.372 -6.228 1.00 86.25 186 GLU A CA 1
ATOM 1508 C C . GLU A 1 186 ? 23.813 -3.530 -4.956 1.00 86.25 186 GLU A C 1
ATOM 1510 O O . GLU A 1 186 ? 23.706 -4.617 -4.385 1.00 86.25 186 GLU A O 1
ATOM 1515 N N . THR A 1 187 ? 23.164 -2.443 -4.527 1.00 92.50 187 THR A N 1
ATOM 1516 C CA . THR A 1 187 ? 22.075 -2.536 -3.550 1.00 92.50 187 THR A CA 1
ATOM 1517 C C . THR A 1 187 ? 20.783 -2.848 -4.296 1.00 92.50 187 THR A C 1
ATOM 1519 O O . THR A 1 187 ? 20.362 -2.077 -5.161 1.00 92.50 187 THR A O 1
ATOM 1522 N N . TYR A 1 188 ? 20.138 -3.960 -3.956 1.00 95.12 188 TYR A N 1
ATOM 1523 C CA . TYR A 1 188 ? 18.886 -4.368 -4.579 1.00 95.12 188 TYR A CA 1
ATOM 1524 C C . TYR A 1 188 ? 17.941 -5.054 -3.598 1.00 95.12 188 TYR A C 1
ATOM 1526 O O . TYR A 1 188 ? 18.362 -5.623 -2.588 1.00 95.12 188 TYR A O 1
ATOM 1534 N N . ILE A 1 189 ? 16.655 -5.034 -3.942 1.00 97.19 189 ILE A N 1
ATOM 1535 C CA . ILE A 1 189 ? 15.627 -5.859 -3.308 1.00 97.19 189 ILE A CA 1
ATOM 1536 C C . ILE A 1 189 ? 14.917 -6.726 -4.344 1.00 97.19 189 ILE A C 1
ATOM 1538 O O . ILE A 1 189 ? 14.943 -6.430 -5.541 1.00 97.19 189 ILE A O 1
ATOM 1542 N N . GLN A 1 190 ? 14.274 -7.793 -3.885 1.00 97.44 190 GLN A N 1
ATOM 1543 C CA . GLN A 1 190 ? 13.213 -8.468 -4.630 1.00 97.44 190 GLN A CA 1
ATOM 1544 C C . GLN A 1 190 ? 11.867 -8.137 -3.999 1.00 97.44 190 GLN A C 1
ATOM 1546 O O . GLN A 1 190 ? 11.756 -8.086 -2.773 1.00 97.44 190 GLN A O 1
ATOM 1551 N N . PHE A 1 191 ? 10.849 -7.925 -4.829 1.00 97.31 191 PHE A N 1
ATOM 1552 C CA . PHE A 1 191 ? 9.481 -7.811 -4.339 1.00 97.31 191 PHE A CA 1
ATOM 1553 C C . PHE A 1 191 ? 8.939 -9.171 -3.908 1.00 97.31 191 PHE A C 1
ATOM 1555 O O . PHE A 1 191 ? 9.348 -10.217 -4.415 1.00 97.31 191 PHE A O 1
ATOM 1562 N N . ASN A 1 192 ? 8.007 -9.157 -2.957 1.00 97.06 192 ASN A N 1
ATOM 1563 C CA . ASN A 1 192 ? 7.322 -10.371 -2.541 1.00 97.06 192 ASN A CA 1
ATOM 1564 C C . ASN A 1 192 ? 6.465 -10.970 -3.679 1.00 97.06 192 ASN A C 1
ATOM 1566 O O . ASN A 1 192 ? 6.061 -10.232 -4.584 1.00 97.06 192 ASN A O 1
ATOM 1570 N N . PRO A 1 193 ? 6.151 -12.281 -3.625 1.00 95.25 193 PRO A N 1
ATOM 1571 C CA . PRO A 1 193 ? 5.422 -12.961 -4.695 1.00 95.25 193 PRO A CA 1
ATOM 1572 C C . PRO A 1 193 ? 4.086 -12.312 -5.056 1.00 95.25 193 PRO A C 1
ATOM 1574 O O . PRO A 1 193 ? 3.766 -12.217 -6.230 1.00 95.25 193 PRO A O 1
ATOM 1577 N N . LEU A 1 194 ? 3.341 -11.780 -4.082 1.00 95.38 194 LEU A N 1
ATOM 1578 C CA . LEU A 1 194 ? 2.041 -11.155 -4.342 1.00 95.38 194 LEU A CA 1
ATOM 1579 C C . LEU A 1 194 ? 2.196 -9.866 -5.168 1.00 95.38 194 LEU A C 1
ATOM 1581 O O . LEU A 1 194 ? 1.417 -9.616 -6.089 1.00 95.38 194 LEU A O 1
ATOM 1585 N N . VAL A 1 195 ? 3.231 -9.066 -4.893 1.00 96.88 195 VAL A N 1
ATOM 1586 C CA . VAL A 1 195 ? 3.560 -7.884 -5.706 1.00 96.88 195 VAL A CA 1
ATOM 1587 C C . VAL A 1 195 ? 4.068 -8.298 -7.089 1.00 96.88 195 VAL A C 1
ATOM 1589 O O . VAL A 1 195 ? 3.601 -7.752 -8.084 1.00 96.88 195 VAL A O 1
ATOM 1592 N N . ALA A 1 196 ? 4.966 -9.284 -7.174 1.00 96.06 196 ALA A N 1
ATOM 1593 C CA . ALA A 1 196 ? 5.471 -9.796 -8.450 1.00 96.06 196 ALA A CA 1
ATOM 1594 C C . ALA A 1 196 ? 4.345 -10.348 -9.345 1.00 96.06 196 ALA A C 1
ATOM 1596 O O . ALA A 1 196 ? 4.266 -10.000 -10.523 1.00 96.06 196 ALA A O 1
ATOM 1597 N N . ASP A 1 197 ? 3.425 -11.128 -8.775 1.00 95.44 197 ASP A N 1
ATOM 1598 C CA . ASP A 1 197 ? 2.245 -11.658 -9.460 1.00 95.44 197 ASP A CA 1
ATOM 1599 C C . ASP A 1 197 ? 1.297 -10.554 -9.918 1.00 95.44 197 ASP A C 1
ATOM 1601 O O . ASP A 1 197 ? 0.725 -10.640 -11.002 1.00 95.44 197 ASP A O 1
ATOM 1605 N N . SER A 1 198 ? 1.155 -9.490 -9.130 1.00 96.31 198 SER A N 1
ATOM 1606 C CA . SER A 1 198 ? 0.319 -8.348 -9.505 1.00 96.31 198 SER A CA 1
ATOM 1607 C C . SER A 1 198 ? 0.928 -7.555 -10.659 1.00 96.31 198 SER A C 1
ATOM 1609 O O . SER A 1 198 ? 0.199 -7.132 -11.550 1.00 96.31 198 SER A O 1
ATOM 1611 N N . ILE A 1 199 ? 2.257 -7.413 -10.703 1.00 96.50 199 ILE A N 1
ATOM 1612 C CA . ILE A 1 199 ? 2.966 -6.844 -11.860 1.00 96.50 199 ILE A CA 1
ATOM 1613 C C . ILE A 1 199 ? 2.744 -7.723 -13.094 1.00 96.50 199 ILE A C 1
ATOM 1615 O O . ILE A 1 199 ? 2.359 -7.225 -14.149 1.00 96.50 199 ILE A O 1
ATOM 1619 N N . ARG A 1 200 ? 2.958 -9.034 -12.951 1.00 96.12 200 ARG A N 1
ATOM 1620 C CA . ARG A 1 200 ? 2.803 -10.027 -14.019 1.00 96.12 200 ARG A CA 1
ATOM 1621 C C . ARG A 1 200 ? 1.390 -10.033 -14.602 1.00 96.12 200 ARG A C 1
ATOM 1623 O O . ARG A 1 200 ? 1.241 -10.036 -15.815 1.00 96.12 200 ARG A O 1
ATOM 1630 N N . ALA A 1 201 ? 0.376 -9.977 -13.744 1.00 96.31 201 ALA A N 1
ATOM 1631 C CA . ALA A 1 201 ? -1.033 -9.966 -14.126 1.00 96.31 201 ALA A CA 1
ATOM 1632 C C . ALA A 1 201 ? -1.569 -8.569 -14.489 1.00 96.31 201 ALA A C 1
ATOM 1634 O O . ALA A 1 201 ? -2.770 -8.435 -14.694 1.00 96.31 201 ALA A O 1
ATOM 1635 N N . LEU A 1 202 ? -0.722 -7.528 -14.508 1.00 96.69 202 LEU A N 1
ATOM 1636 C CA . LEU A 1 202 ? -1.122 -6.126 -14.705 1.00 96.69 202 LEU A CA 1
ATOM 1637 C C . LEU A 1 202 ? -2.210 -5.642 -13.725 1.00 96.69 202 LEU A C 1
ATOM 1639 O O . LEU A 1 202 ? -2.955 -4.700 -13.998 1.00 96.69 202 LEU A O 1
ATOM 1643 N N . ASN A 1 203 ? -2.286 -6.268 -12.551 1.00 95.38 203 ASN A N 1
ATOM 1644 C CA . ASN A 1 203 ? -3.289 -6.002 -11.530 1.00 95.38 203 ASN A CA 1
ATOM 1645 C C . ASN A 1 203 ? -2.753 -5.051 -10.452 1.00 95.38 203 ASN A C 1
ATOM 1647 O O . ASN A 1 203 ? -2.619 -5.401 -9.279 1.00 95.38 203 ASN A O 1
ATOM 1651 N N . PHE A 1 204 ? -2.422 -3.838 -10.874 1.00 96.25 204 PHE A N 1
ATOM 1652 C CA . PHE A 1 204 ? -1.999 -2.741 -10.011 1.00 96.25 204 PHE A CA 1
ATOM 1653 C C . PHE A 1 204 ? -2.753 -1.462 -10.378 1.00 96.25 204 PHE A C 1
ATOM 1655 O O . PHE A 1 204 ? -3.329 -1.349 -11.461 1.00 96.25 204 PHE A O 1
ATOM 1662 N N . GLN A 1 205 ? -2.787 -0.516 -9.446 1.00 95.06 205 GLN A N 1
ATOM 1663 C CA . GLN A 1 205 ? -3.517 0.742 -9.576 1.00 95.06 205 GLN A CA 1
ATOM 1664 C C . GLN A 1 205 ? -2.581 1.909 -9.296 1.00 95.06 205 GLN A C 1
ATOM 1666 O O . GLN A 1 205 ? -1.854 1.881 -8.305 1.00 95.06 205 GLN A O 1
ATOM 1671 N N . GLN A 1 206 ? -2.616 2.939 -10.133 1.00 95.31 206 GLN A N 1
ATOM 1672 C CA . GLN A 1 206 ? -1.911 4.182 -9.841 1.00 95.31 206 GLN A CA 1
ATOM 1673 C C . GLN A 1 206 ? -2.651 4.934 -8.739 1.00 95.31 206 GLN A C 1
ATOM 1675 O O . GLN A 1 206 ? -3.872 5.051 -8.786 1.00 95.31 206 GLN A O 1
ATOM 1680 N N . VAL A 1 207 ? -1.922 5.413 -7.740 1.00 95.69 207 VAL A N 1
ATOM 1681 C CA . VAL A 1 207 ? -2.459 6.202 -6.628 1.00 95.69 207 VAL A CA 1
ATOM 1682 C C . VAL A 1 207 ? -1.584 7.429 -6.410 1.00 95.69 207 VAL A C 1
ATOM 1684 O O . VAL A 1 207 ? -0.378 7.386 -6.670 1.00 95.69 207 VAL A O 1
ATOM 1687 N N . SER A 1 208 ? -2.174 8.514 -5.907 1.00 93.94 208 SER A N 1
ATOM 1688 C CA . SER A 1 208 ? -1.439 9.742 -5.602 1.00 93.94 208 SER A CA 1
ATOM 1689 C C . SER A 1 208 ? -0.450 9.522 -4.450 1.00 93.94 208 SER A C 1
ATOM 1691 O O . SER A 1 208 ? -0.821 9.483 -3.274 1.00 93.94 208 SER A O 1
ATOM 1693 N N . TYR A 1 209 ? 0.831 9.414 -4.789 1.00 95.12 209 TYR A N 1
ATOM 1694 C CA . TYR A 1 209 ? 1.930 9.243 -3.848 1.00 95.12 209 TYR A CA 1
ATOM 1695 C C . TYR A 1 209 ? 2.147 10.494 -2.995 1.00 95.12 209 TYR A C 1
ATOM 1697 O O . TYR A 1 209 ? 2.321 10.371 -1.785 1.00 95.12 209 TYR A O 1
ATOM 1705 N N . GLU A 1 210 ? 2.088 11.691 -3.583 1.00 91.94 210 GLU A N 1
ATOM 1706 C CA . GLU A 1 210 ? 2.331 12.938 -2.839 1.00 91.94 210 GLU A CA 1
ATOM 1707 C C . GLU A 1 210 ? 1.295 13.148 -1.736 1.00 91.94 210 GLU A C 1
ATOM 1709 O O . GLU A 1 210 ? 1.667 13.263 -0.567 1.00 91.94 210 GLU A O 1
ATOM 1714 N N . ARG A 1 211 ? 0.003 13.040 -2.068 1.00 92.25 211 ARG A N 1
ATOM 1715 C CA . ARG A 1 211 ? -1.080 13.117 -1.070 1.00 92.25 211 ARG A CA 1
ATOM 1716 C C . ARG A 1 211 ? -0.945 12.045 0.014 1.00 92.25 211 ARG A C 1
ATOM 1718 O O . ARG A 1 211 ? -1.161 12.322 1.192 1.00 92.25 211 ARG A O 1
ATOM 1725 N N . LEU A 1 212 ? -0.545 10.820 -0.348 1.00 94.75 212 LEU A N 1
ATOM 1726 C CA . LEU A 1 212 ? -0.278 9.774 0.643 1.00 94.75 212 LEU A CA 1
ATOM 1727 C C . LEU A 1 212 ? 0.868 10.160 1.588 1.00 94.75 212 LEU A C 1
ATOM 1729 O O . LEU A 1 212 ? 0.781 9.855 2.773 1.00 94.75 212 LEU A O 1
ATOM 1733 N N . MET A 1 213 ? 1.926 10.812 1.104 1.00 94.69 213 MET A N 1
ATOM 1734 C CA . MET A 1 213 ? 3.061 11.218 1.941 1.00 94.69 213 MET A CA 1
ATOM 1735 C C . MET A 1 213 ? 2.771 12.439 2.824 1.00 94.69 213 MET A C 1
ATOM 1737 O O . MET A 1 213 ? 3.374 12.558 3.894 1.00 94.69 213 MET A O 1
ATOM 1741 N N . GLU A 1 214 ? 1.853 13.317 2.411 1.00 93.00 214 GLU A N 1
ATOM 1742 C CA . GLU A 1 214 ? 1.393 14.473 3.196 1.00 93.00 214 GLU A CA 1
ATOM 1743 C C . GLU A 1 214 ? 0.566 14.055 4.419 1.00 93.00 214 GLU A C 1
ATOM 1745 O O . GLU A 1 214 ? 0.680 14.637 5.505 1.00 93.00 214 GLU A O 1
ATOM 1750 N N . ILE A 1 215 ? -0.241 13.002 4.271 1.00 94.62 215 ILE A N 1
ATOM 1751 C CA . ILE A 1 215 ? -1.089 12.490 5.344 1.00 94.62 215 ILE A CA 1
ATOM 1752 C C . ILE A 1 215 ? -0.218 11.794 6.394 1.00 94.62 215 ILE A C 1
ATOM 1754 O O . ILE A 1 215 ? 0.265 10.675 6.217 1.00 94.62 215 ILE A O 1
ATOM 1758 N N . ARG A 1 216 ? -0.058 12.437 7.553 1.00 91.44 216 ARG A N 1
ATOM 1759 C CA . ARG A 1 216 ? 0.714 11.887 8.683 1.00 91.44 216 ARG A CA 1
ATOM 1760 C C . ARG A 1 216 ? 0.040 10.709 9.367 1.00 91.44 216 ARG A C 1
ATOM 1762 O O . ARG A 1 216 ? 0.713 9.890 9.971 1.00 91.44 216 ARG A O 1
ATOM 1769 N N . ASP A 1 217 ? -1.281 10.637 9.304 1.00 93.50 217 ASP A N 1
ATOM 1770 C CA . ASP A 1 217 ? -2.033 9.611 10.004 1.00 93.50 217 ASP A CA 1
ATOM 1771 C C . ASP A 1 217 ? -2.014 8.276 9.229 1.00 93.50 217 ASP A C 1
ATOM 1773 O O . ASP A 1 217 ? -2.546 8.213 8.121 1.00 93.50 217 ASP A O 1
ATOM 1777 N N . PRO A 1 218 ? -1.438 7.184 9.769 1.00 93.75 218 PRO A N 1
ATOM 1778 C CA . PRO A 1 218 ? -1.303 5.934 9.019 1.00 93.75 218 PRO A CA 1
ATOM 1779 C C . PRO A 1 218 ? -2.646 5.276 8.681 1.00 93.75 218 PRO A C 1
ATOM 1781 O O . PRO A 1 218 ? -2.783 4.667 7.621 1.00 93.75 218 PRO A O 1
ATOM 1784 N N . VAL A 1 219 ? -3.650 5.420 9.552 1.00 95.44 219 VAL A N 1
ATOM 1785 C CA . VAL A 1 219 ? -5.001 4.893 9.309 1.00 95.44 219 VAL A CA 1
ATOM 1786 C C . VAL A 1 219 ? -5.703 5.715 8.227 1.00 95.44 219 VAL A C 1
ATOM 1788 O O . VAL A 1 219 ? -6.366 5.145 7.368 1.00 95.44 219 VAL A O 1
ATOM 1791 N N . ALA A 1 220 ? -5.499 7.033 8.196 1.00 96.56 220 ALA A N 1
ATOM 1792 C CA . ALA A 1 220 ? -5.967 7.891 7.116 1.00 96.56 220 ALA A CA 1
ATOM 1793 C C . ALA A 1 220 ? -5.306 7.540 5.774 1.00 96.56 220 ALA A C 1
ATOM 1795 O O . ALA A 1 220 ? -6.004 7.410 4.772 1.00 96.56 220 ALA A O 1
ATOM 1796 N N . ARG A 1 221 ? -3.984 7.303 5.741 1.00 96.31 221 ARG A N 1
ATOM 1797 C CA . ARG A 1 221 ? -3.299 6.818 4.525 1.00 96.31 221 ARG A CA 1
ATOM 1798 C C . ARG A 1 221 ? -3.895 5.500 4.031 1.00 96.31 221 ARG A C 1
ATOM 1800 O O . ARG A 1 221 ? -4.119 5.334 2.834 1.00 96.31 221 ARG A O 1
ATOM 1807 N N . TRP A 1 222 ? -4.174 4.574 4.949 1.00 96.88 22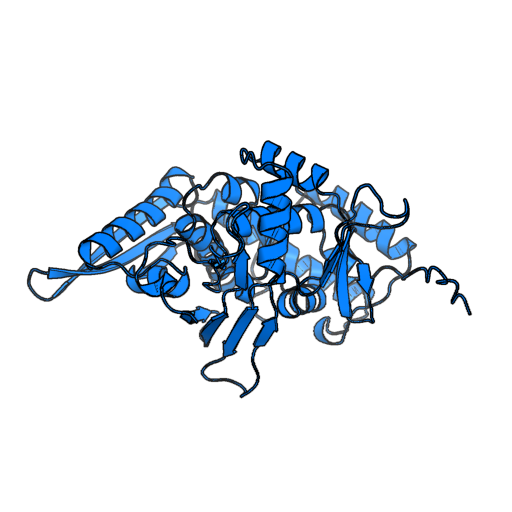2 TRP A N 1
ATOM 1808 C CA . TRP A 1 222 ? -4.857 3.325 4.618 1.00 96.88 222 TRP A CA 1
ATOM 1809 C C . TRP A 1 222 ? -6.273 3.575 4.075 1.00 96.88 222 TRP A C 1
ATOM 1811 O O . TRP A 1 222 ? -6.638 2.981 3.065 1.00 96.88 222 TRP A O 1
ATOM 1821 N N . LEU A 1 223 ? -7.042 4.495 4.671 1.00 97.44 223 LEU A N 1
ATOM 1822 C CA . LEU A 1 223 ? -8.385 4.853 4.201 1.00 97.44 223 L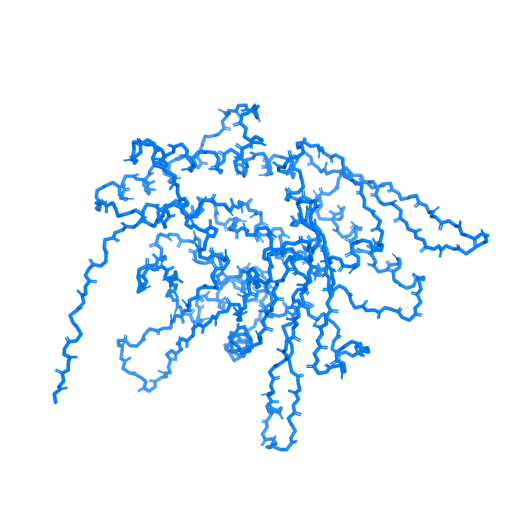EU A CA 1
ATOM 1823 C C . LEU A 1 223 ? -8.372 5.412 2.776 1.00 97.44 223 LEU A C 1
ATOM 1825 O O . LEU A 1 223 ? -9.216 5.016 1.980 1.00 97.44 223 LEU A O 1
ATOM 1829 N N . VAL A 1 224 ? -7.400 6.259 2.420 1.00 97.56 224 VAL A N 1
ATOM 1830 C CA . VAL A 1 224 ? -7.237 6.747 1.037 1.00 97.56 224 VAL A CA 1
ATOM 1831 C C . VAL A 1 224 ? -7.076 5.574 0.070 1.00 97.56 224 VAL A C 1
ATOM 1833 O O . VAL A 1 224 ? -7.810 5.474 -0.911 1.00 97.56 224 VAL A O 1
ATOM 1836 N N . LYS A 1 225 ? -6.172 4.636 0.377 1.00 97.62 225 LYS A N 1
ATOM 1837 C CA . LYS A 1 225 ? -5.967 3.421 -0.428 1.00 97.62 225 LYS A CA 1
ATOM 1838 C C . LYS A 1 225 ? -7.231 2.556 -0.491 1.00 97.62 225 LYS A C 1
ATOM 1840 O O . LYS A 1 225 ? -7.568 2.022 -1.548 1.00 97.62 225 LYS A O 1
ATOM 1845 N N . ARG A 1 226 ? -7.950 2.421 0.630 1.00 97.25 226 ARG A N 1
ATOM 1846 C CA . ARG A 1 226 ? -9.165 1.599 0.739 1.00 97.25 226 ARG A CA 1
ATOM 1847 C C . ARG A 1 226 ? -10.306 2.170 -0.096 1.00 97.25 226 ARG A C 1
ATOM 1849 O O . ARG A 1 226 ? -10.957 1.404 -0.807 1.00 97.25 226 ARG A O 1
ATOM 1856 N N . LEU A 1 227 ? -10.522 3.484 -0.016 1.00 97.56 227 LEU A N 1
ATOM 1857 C CA . LEU A 1 227 ? -11.499 4.211 -0.823 1.00 97.56 227 LEU A CA 1
ATOM 1858 C C . LEU A 1 227 ? -11.131 4.123 -2.302 1.00 97.56 227 LEU A C 1
ATOM 1860 O O . LEU A 1 227 ? -11.977 3.730 -3.095 1.00 97.56 227 LEU A O 1
ATOM 1864 N N . HIS A 1 228 ? -9.865 4.364 -2.661 1.00 97.62 228 HIS A N 1
ATOM 1865 C CA . HIS A 1 228 ? -9.397 4.225 -4.041 1.00 97.62 228 HIS A CA 1
ATOM 1866 C C . HIS A 1 228 ? -9.734 2.841 -4.614 1.00 97.62 228 HIS A C 1
ATOM 1868 O O . HIS A 1 228 ? -10.340 2.731 -5.681 1.00 97.62 228 HIS A O 1
ATOM 1874 N N . ALA A 1 229 ? -9.384 1.771 -3.891 1.00 96.25 229 ALA A N 1
ATOM 1875 C CA . ALA A 1 229 ? -9.639 0.402 -4.333 1.00 96.25 229 ALA A CA 1
ATOM 1876 C C . ALA A 1 229 ? -11.139 0.093 -4.468 1.00 96.25 229 ALA A C 1
ATOM 1878 O O . ALA A 1 229 ? -11.534 -0.582 -5.414 1.00 96.25 229 ALA A O 1
ATOM 1879 N N . GLN A 1 230 ? -11.972 0.586 -3.545 1.00 95.44 230 GLN A N 1
ATOM 1880 C CA . GLN A 1 230 ? -13.421 0.370 -3.574 1.00 95.44 230 GLN A CA 1
ATOM 1881 C C . GLN A 1 230 ? -14.082 1.110 -4.738 1.00 95.44 230 GLN A C 1
ATOM 1883 O O . GLN A 1 230 ? -14.795 0.494 -5.524 1.00 95.44 230 GLN A O 1
ATOM 1888 N N . ILE A 1 231 ? -13.775 2.398 -4.892 1.00 97.00 231 ILE A N 1
ATOM 1889 C CA . ILE A 1 231 ? -14.326 3.260 -5.943 1.00 97.00 231 ILE A CA 1
ATOM 1890 C C . ILE A 1 231 ? -13.879 2.783 -7.324 1.00 97.00 231 ILE A C 1
ATOM 1892 O O . ILE A 1 231 ? -14.666 2.808 -8.262 1.00 97.00 231 ILE A O 1
ATOM 1896 N N . SER A 1 232 ? -12.655 2.261 -7.455 1.00 95.56 232 SER A N 1
ATOM 1897 C CA . SER A 1 232 ? -12.182 1.668 -8.715 1.00 95.56 232 SER A CA 1
ATOM 1898 C C . SER A 1 232 ? -13.060 0.513 -9.212 1.00 95.56 232 SER A C 1
ATOM 1900 O O . SER A 1 232 ? -13.027 0.192 -10.397 1.00 95.56 232 SER A O 1
ATOM 1902 N N . VAL A 1 233 ? -13.789 -0.149 -8.307 1.00 93.06 233 VAL A N 1
ATOM 1903 C CA . VAL A 1 233 ? -14.691 -1.263 -8.626 1.00 93.06 233 VAL A CA 1
ATOM 1904 C C . VAL A 1 233 ? -16.134 -0.783 -8.752 1.00 93.06 233 VAL A C 1
ATOM 1906 O O . VAL A 1 233 ? -16.817 -1.170 -9.694 1.00 93.06 233 VAL A O 1
ATOM 1909 N N . THR A 1 234 ? -16.608 0.035 -7.810 1.00 94.88 234 THR A N 1
ATOM 1910 C CA . THR A 1 234 ? -18.018 0.455 -7.753 1.00 94.88 234 THR A CA 1
ATOM 1911 C C . THR A 1 234 ? -18.331 1.628 -8.680 1.00 94.88 234 THR A C 1
ATOM 1913 O O . THR A 1 234 ? -19.453 1.748 -9.155 1.00 94.88 234 THR A O 1
ATOM 1916 N N . GLY A 1 235 ? -17.359 2.508 -8.931 1.00 95.44 235 GLY A N 1
ATOM 1917 C CA . GLY A 1 235 ? -17.561 3.792 -9.604 1.00 95.44 235 GLY A CA 1
ATOM 1918 C C . GLY A 1 235 ? -18.334 4.820 -8.769 1.00 95.44 235 GLY A C 1
ATOM 1919 O O . GLY A 1 235 ? -18.681 5.884 -9.276 1.00 95.44 235 GLY A O 1
ATOM 1920 N N . GLU A 1 236 ? -18.621 4.527 -7.499 1.00 96.94 236 GLU A N 1
ATOM 1921 C CA . GLU A 1 236 ? -19.488 5.351 -6.655 1.00 96.94 236 GLU A CA 1
ATOM 1922 C C . GLU A 1 236 ? -18.678 6.341 -5.809 1.00 96.94 236 GLU A C 1
ATOM 1924 O O . GLU A 1 236 ? -17.782 5.951 -5.066 1.00 96.94 236 GLU A O 1
ATOM 1929 N N . ALA A 1 237 ? -19.030 7.627 -5.845 1.00 96.94 237 ALA A N 1
ATOM 1930 C CA . ALA A 1 237 ? -18.339 8.659 -5.061 1.00 96.94 237 ALA A CA 1
ATOM 1931 C C . ALA A 1 237 ? -18.671 8.635 -3.555 1.00 96.94 237 ALA A C 1
ATOM 1933 O O . ALA A 1 237 ? -17.980 9.260 -2.751 1.00 96.94 237 ALA A O 1
ATOM 1934 N N . VAL A 1 238 ? -19.738 7.939 -3.157 1.00 98.12 238 VAL A N 1
ATOM 1935 C CA . VAL A 1 238 ? -20.163 7.831 -1.758 1.00 98.12 238 VAL A CA 1
ATOM 1936 C C . VAL A 1 238 ? -19.866 6.428 -1.260 1.00 98.12 238 VAL A C 1
ATOM 1938 O O . VAL A 1 238 ? -20.315 5.452 -1.850 1.00 98.12 238 VAL A O 1
ATOM 1941 N N . GLN A 1 239 ? -19.113 6.329 -0.169 1.00 97.25 239 GLN A N 1
ATOM 1942 C CA . GLN A 1 239 ? -18.715 5.064 0.440 1.00 97.25 239 GLN A CA 1
ATOM 1943 C C . GLN A 1 239 ? -19.107 5.039 1.916 1.00 97.25 239 GLN A C 1
ATOM 1945 O O . GLN A 1 239 ? -18.969 6.044 2.610 1.00 97.25 239 GLN A O 1
ATOM 1950 N N . SER A 1 240 ? -19.582 3.892 2.403 1.00 96.88 240 SER A N 1
ATOM 1951 C CA . SER A 1 240 ? -19.990 3.719 3.800 1.00 96.88 240 SER A CA 1
ATOM 1952 C C . SER A 1 240 ? -19.156 2.645 4.494 1.00 96.88 240 SER A C 1
ATOM 1954 O O . SER A 1 240 ? -18.895 1.599 3.899 1.00 96.88 240 SER A O 1
ATOM 1956 N N . MET A 1 241 ? -18.706 2.918 5.723 1.00 97.00 241 MET A N 1
ATOM 1957 C CA . MET A 1 241 ? -17.930 1.984 6.552 1.00 97.00 241 MET A CA 1
ATOM 1958 C C . MET A 1 241 ? -18.207 2.198 8.041 1.00 97.00 241 MET A C 1
ATOM 1960 O O . MET A 1 241 ? -18.329 3.335 8.506 1.00 97.00 241 MET A O 1
ATOM 1964 N N . LEU A 1 242 ? -18.227 1.112 8.810 1.00 97.38 242 LEU A N 1
ATOM 1965 C CA . LEU A 1 242 ? -18.260 1.161 10.271 1.00 97.38 242 LEU A CA 1
ATOM 1966 C C . LEU A 1 242 ? -16.879 1.502 10.841 1.00 97.38 242 LEU A C 1
ATOM 1968 O O . LEU A 1 242 ? -15.837 1.084 10.328 1.00 97.38 242 LEU A O 1
ATOM 1972 N N . ALA A 1 243 ? -16.844 2.191 11.981 1.00 96.88 243 ALA A N 1
ATOM 1973 C CA . ALA A 1 243 ? -15.586 2.478 12.665 1.00 96.88 243 ALA A CA 1
ATOM 1974 C C . ALA A 1 243 ? -14.858 1.192 13.097 1.00 96.88 243 ALA A C 1
ATOM 1976 O O . ALA A 1 243 ? -13.623 1.132 13.103 1.00 96.88 243 ALA A O 1
ATOM 1977 N N . THR A 1 244 ? -15.613 0.149 13.451 1.00 94.38 244 THR A N 1
ATOM 1978 C CA . THR A 1 244 ? -15.064 -1.167 13.795 1.00 94.38 244 THR A CA 1
ATOM 1979 C C . THR A 1 244 ? -14.458 -1.904 12.599 1.00 94.38 244 THR A C 1
ATOM 1981 O O . THR A 1 244 ? -13.442 -2.579 12.794 1.00 94.38 244 THR A O 1
ATOM 1984 N N . GLU A 1 245 ? -15.006 -1.733 11.391 1.00 95.44 245 GLU A N 1
ATOM 1985 C CA . GLU A 1 245 ? -14.445 -2.253 10.133 1.00 95.44 245 GLU A CA 1
ATOM 1986 C C . GLU A 1 245 ? -13.136 -1.546 9.792 1.00 95.44 245 GLU A C 1
ATOM 1988 O O . GLU A 1 245 ? -12.121 -2.211 9.592 1.00 95.44 245 GLU A O 1
ATOM 1993 N N . ILE A 1 246 ? -13.124 -0.207 9.842 1.00 96.31 246 ILE A N 1
ATOM 1994 C CA . ILE A 1 246 ? -11.911 0.594 9.614 1.00 96.31 246 ILE A CA 1
ATOM 1995 C C . ILE A 1 246 ? -10.800 0.128 10.555 1.00 96.31 246 ILE A C 1
ATOM 1997 O O . ILE A 1 246 ? -9.696 -0.173 10.115 1.00 96.31 246 ILE A O 1
ATOM 2001 N N . ARG A 1 247 ? -11.098 -0.010 11.852 1.00 93.94 247 ARG A N 1
ATOM 2002 C CA . ARG A 1 247 ? -10.126 -0.506 12.834 1.00 93.94 247 ARG A CA 1
ATOM 2003 C C . ARG A 1 247 ? -9.621 -1.910 12.498 1.00 93.94 247 ARG A C 1
ATOM 2005 O O . ARG A 1 247 ? -8.418 -2.152 12.586 1.00 93.94 247 ARG A O 1
ATOM 2012 N N . ARG A 1 248 ? -10.539 -2.838 12.199 1.00 93.06 248 ARG A N 1
ATOM 2013 C CA . ARG A 1 248 ? -10.227 -4.243 11.898 1.00 93.06 248 ARG A CA 1
ATOM 2014 C C . ARG A 1 248 ? -9.275 -4.329 10.704 1.00 93.06 248 ARG A C 1
ATOM 2016 O O . ARG A 1 248 ? -8.248 -4.997 10.802 1.00 93.06 248 ARG A O 1
ATOM 2023 N N . ASP A 1 249 ? -9.592 -3.615 9.630 1.00 95.06 249 ASP A N 1
ATOM 2024 C CA . ASP A 1 249 ? -8.916 -3.767 8.343 1.00 95.06 249 ASP A CA 1
ATOM 2025 C C . ASP A 1 249 ? -7.648 -2.907 8.220 1.00 95.06 249 ASP A C 1
ATOM 2027 O O . ASP A 1 249 ? -6.743 -3.267 7.471 1.00 95.06 249 ASP A O 1
ATOM 2031 N N . SER A 1 250 ? -7.523 -1.812 8.981 1.00 93.25 250 SER A N 1
ATOM 2032 C CA . SER A 1 250 ? -6.377 -0.895 8.876 1.00 93.25 250 SER A CA 1
ATOM 2033 C C . SER A 1 250 ? -5.157 -1.291 9.713 1.00 93.25 250 SER A C 1
ATOM 2035 O O . SER A 1 250 ? -4.108 -0.656 9.609 1.00 93.25 250 SER A O 1
ATOM 2037 N N . GLY A 1 251 ? -5.282 -2.271 10.614 1.00 87.38 251 GLY A N 1
ATOM 2038 C CA . GLY A 1 251 ? -4.209 -2.641 11.550 1.00 87.38 251 GLY A CA 1
ATOM 2039 C C . GLY A 1 251 ? -4.028 -1.645 12.695 1.00 87.38 251 GLY A C 1
ATOM 2040 O O . GLY A 1 251 ? -2.971 -1.592 13.328 1.00 87.38 251 GLY A O 1
ATOM 2041 N N . MET A 1 252 ? -5.059 -0.839 12.956 1.00 88.44 252 MET A N 1
ATOM 2042 C CA . MET A 1 252 ? -5.118 0.050 14.108 1.00 88.44 252 MET A CA 1
ATOM 2043 C C . MET A 1 252 ? -5.091 -0.771 15.413 1.00 88.44 252 MET A C 1
ATOM 2045 O O . MET A 1 252 ? -5.806 -1.772 15.507 1.00 88.44 252 MET A O 1
ATOM 2049 N N . PRO A 1 253 ? -4.309 -0.360 16.432 1.00 81.31 253 PRO A N 1
ATOM 2050 C CA . PRO A 1 253 ? -4.163 -1.129 17.666 1.00 81.31 253 PRO A CA 1
ATOM 2051 C C . PRO A 1 253 ? -5.489 -1.278 18.417 1.00 81.31 253 PRO A C 1
ATOM 2053 O O . PRO A 1 253 ? -6.396 -0.448 18.302 1.00 81.31 253 PRO A O 1
ATOM 2056 N N . GLU A 1 254 ? -5.584 -2.318 19.244 1.00 77.69 254 GLU A N 1
ATOM 2057 C CA . GLU A 1 254 ? -6.706 -2.484 20.164 1.00 77.69 254 GLU A CA 1
ATOM 2058 C C . GLU A 1 254 ? -6.708 -1.380 21.230 1.00 77.69 254 GLU A C 1
ATOM 2060 O O . GLU A 1 254 ? -5.706 -1.112 21.895 1.00 77.69 254 GLU A O 1
ATOM 2065 N N . TRP A 1 255 ? -7.866 -0.746 21.420 1.00 78.81 255 TRP A N 1
ATOM 2066 C CA . TRP A 1 255 ? -8.061 0.276 22.444 1.00 78.81 255 TRP A CA 1
ATOM 2067 C C . TRP A 1 255 ? -8.839 -0.285 23.624 1.00 78.81 255 TRP A C 1
ATOM 2069 O O . TRP A 1 255 ? -9.836 -0.983 23.453 1.00 78.81 255 TRP A O 1
ATOM 2079 N N . LYS A 1 256 ? -8.443 0.121 24.837 1.00 77.00 256 LYS A N 1
ATOM 2080 C CA . LYS A 1 256 ? -9.100 -0.299 26.087 1.00 77.00 256 LYS A CA 1
ATOM 2081 C C . LYS A 1 256 ? -10.586 0.065 26.148 1.00 77.00 256 LYS A C 1
ATOM 2083 O O . LYS A 1 256 ? -11.343 -0.581 26.862 1.00 77.00 256 LYS A O 1
ATOM 2088 N N . THR A 1 257 ? -11.003 1.127 25.456 1.00 84.69 257 THR A N 1
ATOM 2089 C CA . THR A 1 257 ? -12.388 1.604 25.488 1.00 84.69 257 THR A CA 1
ATOM 2090 C C . THR A 1 257 ? -12.912 1.907 24.090 1.00 84.69 257 THR A C 1
ATOM 2092 O O . THR A 1 257 ? -12.228 2.530 23.275 1.00 84.69 257 THR A O 1
ATOM 2095 N N . THR A 1 258 ? -14.177 1.543 23.852 1.00 88.81 258 THR A N 1
ATOM 2096 C CA . THR A 1 258 ? -14.921 1.867 22.624 1.00 88.81 258 THR A CA 1
ATOM 2097 C C . THR A 1 258 ? -14.889 3.367 22.335 1.00 88.81 258 THR A C 1
ATOM 2099 O O . THR A 1 258 ? -14.636 3.778 21.213 1.00 88.81 258 THR A O 1
ATOM 2102 N N . ARG A 1 259 ? -15.042 4.218 23.358 1.00 89.56 259 ARG A N 1
ATOM 2103 C CA . ARG A 1 259 ? -14.997 5.679 23.192 1.00 89.56 259 ARG A CA 1
ATOM 2104 C C . ARG A 1 259 ? -13.687 6.165 22.566 1.00 89.56 259 ARG A C 1
ATOM 2106 O O . ARG A 1 259 ? -13.718 7.008 21.674 1.00 89.56 259 ARG A O 1
ATOM 2113 N N . ASN A 1 260 ? -12.547 5.660 23.039 1.00 90.38 260 ASN A N 1
ATOM 2114 C CA . ASN A 1 260 ? -11.249 6.077 22.514 1.00 90.38 260 ASN A CA 1
ATOM 2115 C C . ASN A 1 260 ? -11.006 5.536 21.106 1.00 90.38 260 ASN A C 1
ATOM 2117 O O . ASN A 1 260 ? -10.481 6.271 20.275 1.00 90.38 260 ASN A O 1
ATOM 2121 N N . LEU A 1 261 ? -11.441 4.299 20.844 1.00 92.12 261 LEU A N 1
ATOM 2122 C CA . LEU A 1 261 ? -11.451 3.721 19.506 1.00 92.12 261 LEU A CA 1
ATOM 2123 C C . LEU A 1 261 ? -12.211 4.625 18.526 1.00 92.12 261 LEU A C 1
ATOM 2125 O O . LEU A 1 261 ? -11.626 5.101 17.557 1.00 92.12 261 LEU A O 1
ATOM 2129 N N . LEU A 1 262 ? -13.486 4.901 18.812 1.00 95.06 262 LEU A N 1
ATOM 2130 C CA . LEU A 1 262 ? -14.353 5.684 17.933 1.00 95.06 262 LEU A CA 1
ATOM 2131 C C . LEU A 1 262 ? -13.793 7.089 17.710 1.00 95.06 262 LEU A C 1
ATOM 2133 O O . LEU A 1 262 ? -13.697 7.531 16.572 1.00 95.06 262 LEU A O 1
ATOM 2137 N N . ARG A 1 263 ? -13.318 7.755 18.773 1.00 94.06 263 ARG A N 1
ATOM 2138 C CA . ARG A 1 263 ? -12.660 9.065 18.661 1.00 94.06 263 ARG A CA 1
ATOM 2139 C C . ARG A 1 263 ? -11.451 9.020 17.725 1.00 94.06 263 ARG A C 1
ATOM 2141 O O . ARG A 1 263 ? -11.259 9.938 16.935 1.00 94.06 263 ARG A O 1
ATOM 2148 N N . ARG A 1 264 ? -10.615 7.987 17.834 1.00 93.81 264 ARG A N 1
ATOM 2149 C CA . ARG A 1 264 ? -9.387 7.864 17.045 1.00 93.81 264 ARG A CA 1
ATOM 2150 C C . ARG A 1 264 ? -9.674 7.565 15.570 1.00 93.81 264 ARG A C 1
ATOM 2152 O O . ARG A 1 264 ? -8.973 8.115 14.725 1.00 93.81 264 ARG A O 1
ATOM 2159 N N . VAL A 1 265 ? -10.705 6.769 15.275 1.00 96.25 265 VAL A N 1
ATOM 2160 C CA . VAL A 1 265 ? -11.180 6.550 13.899 1.00 96.25 265 VAL A CA 1
ATOM 2161 C C . VAL A 1 265 ? -11.784 7.832 13.323 1.00 96.25 265 VAL A C 1
ATOM 2163 O O . VAL A 1 265 ? -11.410 8.223 12.223 1.00 96.25 265 VAL A O 1
ATOM 2166 N N . SER A 1 266 ? -12.626 8.551 14.078 1.00 96.75 266 SER A N 1
ATOM 2167 C CA . SER A 1 266 ? -13.165 9.850 13.643 1.00 96.75 266 SER A CA 1
ATOM 2168 C C . SER A 1 266 ? -12.059 10.848 13.292 1.00 96.75 266 SER A C 1
ATOM 2170 O O . SER A 1 266 ? -12.176 11.555 12.300 1.00 96.75 266 SER A O 1
ATOM 2172 N N . GLN A 1 267 ? -10.963 10.879 14.060 1.00 96.25 267 GLN A N 1
ATOM 2173 C CA . GLN A 1 267 ? -9.800 11.722 13.754 1.00 96.25 267 GLN A CA 1
ATOM 2174 C C . GLN A 1 267 ? -9.120 11.335 12.433 1.00 96.25 267 GLN A C 1
ATOM 2176 O O . GLN A 1 267 ? -8.708 12.217 11.685 1.00 96.25 267 GLN A O 1
ATOM 2181 N N . SER A 1 268 ? -9.017 10.037 12.127 1.00 96.50 268 SER A N 1
ATOM 2182 C CA . SER A 1 268 ? -8.484 9.572 10.841 1.00 96.50 268 SER A CA 1
ATOM 2183 C C . SER A 1 268 ? -9.390 9.955 9.676 1.00 96.50 268 SER A C 1
ATOM 2185 O O . SER A 1 268 ? -8.889 10.426 8.664 1.00 96.50 268 SER A O 1
ATOM 2187 N N . VAL A 1 269 ? -10.711 9.819 9.825 1.00 97.50 269 VAL A N 1
ATOM 2188 C CA . VAL A 1 269 ? -11.678 10.237 8.797 1.00 97.50 269 VAL A CA 1
ATOM 2189 C C . VAL A 1 269 ? -11.628 11.754 8.584 1.00 97.50 269 VAL A C 1
ATOM 2191 O O . VAL A 1 269 ? -11.541 12.212 7.449 1.00 97.50 269 VAL A O 1
ATOM 2194 N N . GLN A 1 270 ? -11.574 12.541 9.662 1.00 96.12 270 GLN A N 1
ATOM 2195 C CA . GLN A 1 270 ? -11.435 13.998 9.586 1.00 96.12 270 GLN A CA 1
ATOM 2196 C C . GLN A 1 270 ? -10.124 14.423 8.906 1.00 96.12 270 GLN A C 1
ATOM 2198 O O . GLN A 1 270 ? -10.086 15.430 8.204 1.00 96.12 270 GLN A O 1
ATOM 2203 N N . ALA A 1 271 ? -9.041 13.655 9.067 1.00 96.19 271 ALA A N 1
ATOM 2204 C CA . ALA A 1 271 ? -7.799 13.932 8.357 1.00 96.19 271 ALA A CA 1
ATOM 2205 C C . ALA A 1 271 ? -7.974 13.847 6.831 1.00 96.19 271 ALA A C 1
ATOM 2207 O O . ALA A 1 271 ? -7.324 14.609 6.123 1.00 96.19 271 ALA A O 1
ATOM 2208 N N . LEU A 1 272 ? -8.851 12.983 6.307 1.00 96.88 272 LEU A N 1
ATOM 2209 C CA . LEU A 1 272 ? -9.111 12.915 4.865 1.00 96.88 272 LEU A CA 1
ATOM 2210 C C . LEU A 1 272 ? -9.860 14.156 4.358 1.00 96.88 272 LEU A C 1
ATOM 2212 O O . LEU A 1 272 ? -9.534 14.658 3.284 1.00 96.88 272 LEU A O 1
ATOM 2216 N N . GLU A 1 273 ? -10.825 14.665 5.127 1.00 94.50 273 GLU A N 1
ATOM 2217 C CA . GLU A 1 273 ? -11.538 15.915 4.820 1.00 94.50 273 GLU A CA 1
ATOM 2218 C C . GLU A 1 273 ? -10.565 17.104 4.805 1.00 94.50 273 GLU A C 1
ATOM 2220 O O . GLU A 1 273 ? -10.473 17.827 3.816 1.00 94.50 273 GLU A O 1
ATOM 2225 N N . SER A 1 274 ? -9.716 17.229 5.833 1.00 93.50 274 SER A N 1
ATOM 2226 C CA . SER A 1 274 ? -8.698 18.288 5.912 1.00 93.50 274 SER A CA 1
ATOM 2227 C C . SER A 1 274 ? -7.643 18.241 4.796 1.00 93.50 274 SER A C 1
ATOM 2229 O O . SER A 1 274 ? -7.023 19.262 4.517 1.00 93.50 274 SER A O 1
ATOM 2231 N N . ASN A 1 275 ? -7.416 17.079 4.172 1.00 93.75 275 ASN A N 1
ATOM 2232 C CA . ASN A 1 275 ? -6.493 16.909 3.036 1.00 93.75 275 ASN A CA 1
ATOM 2233 C C . ASN A 1 275 ? -7.227 16.893 1.673 1.00 93.75 275 ASN A C 1
ATOM 2235 O O . ASN A 1 275 ? -6.662 16.483 0.653 1.00 93.75 275 ASN A O 1
ATOM 2239 N N . GLY A 1 276 ? -8.502 17.301 1.641 1.00 94.81 276 GLY A N 1
ATOM 2240 C CA . GLY A 1 276 ? -9.303 17.433 0.420 1.00 94.81 276 GLY A CA 1
ATOM 2241 C C . GLY A 1 276 ? -9.606 16.112 -0.294 1.00 94.81 276 GLY A C 1
ATOM 2242 O O . GLY A 1 276 ? -9.901 16.110 -1.491 1.00 94.81 276 GLY A O 1
ATOM 2243 N N . ILE A 1 277 ? -9.461 14.970 0.386 1.00 97.25 277 ILE A N 1
ATOM 2244 C CA . ILE A 1 277 ? -9.833 13.652 -0.155 1.00 97.25 277 ILE A CA 1
ATOM 2245 C C . ILE A 1 277 ? -11.352 13.481 -0.072 1.00 97.25 277 ILE A C 1
ATOM 2247 O O . ILE A 1 277 ? -11.972 12.944 -0.988 1.00 97.25 277 ILE A O 1
ATOM 2251 N N . LEU A 1 278 ? -11.947 13.952 1.026 1.00 97.94 278 LEU A N 1
ATOM 2252 C CA . LEU A 1 278 ? -13.390 13.937 1.250 1.00 97.94 278 LEU A CA 1
ATOM 2253 C C . LEU A 1 278 ? -13.950 15.345 1.086 1.00 97.94 278 LEU A C 1
ATOM 2255 O O . LEU A 1 278 ? -13.393 16.298 1.621 1.00 97.94 278 LEU A O 1
ATOM 2259 N N . GLU A 1 279 ? -15.054 15.454 0.354 1.00 97.62 279 GLU A N 1
ATOM 2260 C CA . GLU A 1 279 ? -15.854 16.679 0.264 1.00 97.62 279 GLU A CA 1
ATOM 2261 C C . GLU A 1 279 ? -16.801 16.789 1.460 1.00 97.62 279 GLU A C 1
ATOM 2263 O O . GLU A 1 279 ? -17.061 17.880 1.961 1.00 97.62 279 GLU A O 1
ATOM 2268 N N . ARG A 1 280 ? -17.343 15.648 1.905 1.00 97.06 280 ARG A N 1
ATOM 2269 C CA . ARG A 1 280 ? -18.318 15.600 2.991 1.00 97.06 280 ARG A CA 1
ATOM 2270 C C . ARG A 1 280 ? -18.269 14.271 3.726 1.00 97.06 280 ARG A C 1
ATOM 2272 O O . ARG A 1 280 ? -18.157 13.210 3.110 1.00 97.06 280 ARG A O 1
ATOM 2279 N N . VAL A 1 281 ? -18.449 14.334 5.042 1.00 97.88 281 VAL A N 1
ATOM 2280 C CA . VAL A 1 281 ? -18.618 13.162 5.903 1.00 97.88 281 VAL A CA 1
ATOM 2281 C C . VAL A 1 281 ? -19.889 13.301 6.728 1.00 97.88 281 VAL A C 1
ATOM 2283 O O . VAL A 1 281 ? -20.111 14.310 7.393 1.00 97.88 281 VAL A O 1
ATOM 2286 N N . GLU A 1 282 ? -20.714 12.261 6.713 1.00 97.81 282 GLU A N 1
ATOM 2287 C CA . GLU A 1 282 ? -21.823 12.082 7.644 1.00 97.81 282 GLU A CA 1
ATOM 2288 C C . GLU A 1 282 ? -21.482 10.942 8.605 1.00 97.81 282 GLU A C 1
ATOM 2290 O O . GLU A 1 282 ? -20.932 9.917 8.200 1.00 97.81 282 GLU A O 1
ATOM 2295 N N . ALA A 1 283 ? -21.774 11.129 9.891 1.00 97.56 283 ALA A N 1
ATOM 2296 C CA . ALA A 1 283 ? -21.485 10.153 10.933 1.00 97.56 283 ALA A CA 1
ATOM 2297 C C . ALA A 1 283 ? -22.773 9.803 11.682 1.00 97.56 283 ALA A C 1
ATOM 2299 O O . ALA A 1 283 ? -23.321 10.633 12.407 1.00 97.56 283 ALA A O 1
ATOM 2300 N N . GLU A 1 284 ? -23.234 8.567 11.521 1.00 97.94 284 GLU A N 1
ATOM 2301 C CA . GLU A 1 284 ? -24.395 8.027 12.222 1.00 97.94 284 GLU A CA 1
ATOM 2302 C C . GLU A 1 284 ? -23.929 7.208 13.429 1.00 97.94 284 GLU A C 1
ATOM 2304 O O . GLU A 1 284 ? -23.140 6.271 13.297 1.00 97.94 284 GLU A O 1
ATOM 2309 N N . GLU A 1 285 ? -24.376 7.578 14.630 1.00 96.88 285 GLU A N 1
ATOM 2310 C CA . GLU A 1 285 ? -23.984 6.892 15.860 1.00 96.88 285 GLU A CA 1
ATOM 2311 C C . GLU A 1 285 ? -24.886 5.692 16.151 1.00 96.88 285 GLU A C 1
ATOM 2313 O O . GLU A 1 285 ? -26.100 5.830 16.280 1.00 96.88 285 GLU A O 1
ATOM 2318 N N . HIS A 1 286 ? -24.274 4.531 16.384 1.00 96.38 286 HIS A N 1
ATOM 2319 C CA . HIS A 1 286 ? -24.991 3.342 16.838 1.00 96.38 286 HIS A CA 1
ATOM 2320 C C . HIS A 1 286 ? -24.971 3.274 18.360 1.00 96.38 286 HIS A C 1
ATOM 2322 O O . HIS A 1 286 ? -23.899 3.230 18.980 1.00 96.38 286 HIS A O 1
ATOM 2328 N N . LEU A 1 287 ? -26.155 3.252 18.973 1.00 95.19 287 LEU A N 1
ATOM 2329 C CA . LEU A 1 287 ? -26.338 3.214 20.423 1.00 95.19 287 LEU A CA 1
ATOM 2330 C C . LEU A 1 287 ? -26.952 1.882 20.869 1.00 95.19 287 LEU A C 1
ATOM 2332 O O . LEU A 1 287 ? -27.902 1.386 20.272 1.00 95.19 287 LEU A O 1
ATOM 2336 N N . VAL A 1 288 ? -26.456 1.340 21.982 1.00 92.25 288 VAL A N 1
ATOM 2337 C CA . VAL A 1 288 ? -27.143 0.295 22.755 1.00 92.25 288 VAL A CA 1
ATOM 2338 C C . VAL A 1 288 ? -27.490 0.896 24.113 1.00 92.25 288 VAL A C 1
ATOM 2340 O O . VAL A 1 288 ? -26.615 1.141 24.951 1.00 92.25 288 VAL A O 1
ATOM 2343 N N . GLY A 1 289 ? -28.772 1.207 24.311 1.00 91.19 289 GLY A N 1
ATOM 2344 C CA . GLY A 1 289 ? -29.210 2.074 25.405 1.00 91.19 289 GLY A CA 1
ATOM 2345 C C . GLY A 1 289 ? -28.610 3.478 25.258 1.00 91.19 289 GLY A C 1
ATOM 2346 O O . GLY A 1 289 ? -28.739 4.100 24.213 1.00 91.19 289 GLY A O 1
ATOM 2347 N N . GLN A 1 290 ? -27.924 3.966 26.295 1.00 87.44 290 GLN A N 1
ATOM 2348 C CA . GLN A 1 290 ? -27.223 5.265 26.282 1.00 87.44 290 GLN A CA 1
ATOM 2349 C C . GLN A 1 290 ? -25.752 5.155 25.844 1.00 87.44 290 GLN A C 1
ATOM 2351 O O . GLN A 1 290 ? -25.024 6.147 25.802 1.00 87.44 290 GLN A O 1
ATOM 2356 N N . ARG A 1 291 ? -25.264 3.938 25.575 1.00 88.94 291 ARG A N 1
ATOM 2357 C CA . ARG A 1 291 ? -23.856 3.701 25.259 1.00 88.94 291 ARG A CA 1
ATOM 2358 C C . ARG A 1 291 ? -23.653 3.676 23.752 1.00 88.94 291 ARG A C 1
ATOM 2360 O O . ARG A 1 291 ? -24.195 2.814 23.069 1.00 88.94 291 ARG A O 1
ATOM 2367 N N . LYS A 1 292 ? -22.770 4.548 23.269 1.00 91.81 292 LYS A N 1
ATOM 2368 C CA . LYS A 1 292 ? -22.259 4.508 21.899 1.00 91.81 292 LYS A CA 1
ATOM 2369 C C . LYS A 1 292 ? -21.403 3.264 21.676 1.00 91.81 292 LYS A C 1
ATOM 2371 O O . LYS A 1 292 ? -20.384 3.083 22.355 1.00 91.81 292 LYS A O 1
ATOM 2376 N N . VAL A 1 293 ? -21.844 2.404 20.762 1.00 94.75 293 VAL A N 1
ATOM 2377 C CA . VAL A 1 293 ? -21.181 1.137 20.428 1.00 94.75 293 VAL A CA 1
ATOM 2378 C C . VAL A 1 293 ? -20.405 1.215 19.120 1.00 94.75 293 VAL A C 1
ATOM 2380 O O . VAL A 1 293 ? -19.344 0.602 19.043 1.00 94.75 293 VAL A O 1
ATOM 2383 N N . ASP A 1 294 ? -20.870 2.007 18.149 1.00 96.81 294 ASP A N 1
ATOM 2384 C CA . ASP A 1 294 ? -20.192 2.179 16.861 1.00 96.81 294 ASP A CA 1
ATOM 2385 C C . ASP A 1 294 ? -20.566 3.503 16.166 1.00 96.81 294 ASP A C 1
ATOM 2387 O O . ASP A 1 294 ? -21.364 4.291 16.685 1.00 96.81 294 ASP A O 1
ATOM 2391 N N . ILE A 1 295 ? -19.956 3.762 15.008 1.00 98.06 295 ILE A N 1
ATOM 2392 C CA . ILE A 1 295 ? -20.291 4.849 14.081 1.00 98.06 295 ILE A CA 1
ATOM 2393 C C . ILE A 1 295 ? -20.269 4.295 12.659 1.00 98.06 295 ILE A C 1
ATOM 2395 O O . ILE A 1 295 ? -19.263 3.704 12.267 1.00 98.06 295 ILE A O 1
ATOM 2399 N N . THR A 1 296 ? -21.317 4.550 11.879 1.00 98.50 296 THR A N 1
ATOM 2400 C CA . THR A 1 296 ? -21.250 4.443 10.417 1.00 98.50 296 THR A CA 1
ATOM 2401 C C . THR A 1 296 ? -20.800 5.780 9.846 1.00 98.50 296 THR A C 1
ATOM 2403 O O . THR A 1 296 ? -21.431 6.806 10.097 1.00 98.50 296 THR A O 1
ATOM 2406 N N . PHE A 1 297 ? -19.711 5.776 9.082 1.00 98.44 297 PHE A N 1
ATOM 2407 C CA . PHE A 1 297 ? -19.267 6.933 8.312 1.00 98.44 297 PHE A CA 1
ATOM 2408 C C . PHE A 1 297 ? -19.737 6.795 6.871 1.00 98.44 297 PHE A C 1
ATOM 2410 O O . PHE A 1 297 ? -19.329 5.860 6.187 1.00 98.44 297 PHE A O 1
ATOM 2417 N N . THR A 1 298 ? -20.534 7.750 6.404 1.00 98.38 298 THR A N 1
ATOM 2418 C CA . THR A 1 298 ? -20.873 7.922 4.990 1.00 98.38 298 THR A CA 1
ATOM 2419 C C . THR A 1 298 ? -19.995 9.036 4.432 1.00 98.38 298 THR A C 1
ATOM 2421 O O . THR A 1 298 ? -20.113 10.200 4.810 1.00 98.38 298 THR A O 1
ATOM 2424 N N . MET A 1 299 ? -19.057 8.659 3.571 1.00 98.44 299 MET A N 1
ATOM 2425 C CA . MET A 1 299 ? -17.971 9.498 3.077 1.00 98.44 299 MET A CA 1
ATOM 2426 C C . MET A 1 299 ? -18.193 9.792 1.594 1.00 98.44 299 MET A C 1
ATOM 2428 O O . MET A 1 299 ? -18.135 8.877 0.772 1.00 98.44 299 MET A O 1
ATOM 2432 N N . LYS A 1 300 ? -18.430 11.060 1.248 1.00 98.44 300 LYS A N 1
ATOM 2433 C CA . LYS A 1 300 ? -18.428 11.539 -0.138 1.00 98.44 300 LYS A CA 1
ATOM 2434 C C . LYS A 1 300 ? -17.022 12.026 -0.478 1.00 98.44 300 LYS A C 1
ATOM 2436 O O . LYS A 1 300 ? -16.531 12.974 0.144 1.00 98.44 300 LYS A O 1
ATOM 2441 N N . VAL A 1 301 ? -16.369 11.375 -1.436 1.00 98.31 301 VAL A N 1
ATOM 2442 C CA . VAL A 1 301 ? -15.051 11.813 -1.914 1.00 98.31 301 VAL A CA 1
ATOM 2443 C C . VAL A 1 301 ? -15.157 13.079 -2.764 1.00 98.31 301 VAL A C 1
ATOM 2445 O O . VAL A 1 301 ? -16.216 13.367 -3.316 1.00 98.31 301 VAL A O 1
ATOM 2448 N N . SER A 1 302 ? -14.068 13.840 -2.855 1.00 98.25 302 SER A N 1
ATOM 2449 C CA . SER A 1 302 ? -14.000 15.025 -3.713 1.00 98.25 302 SER A CA 1
ATOM 2450 C C . SER A 1 302 ? -13.922 14.663 -5.197 1.00 98.25 302 SER A C 1
ATOM 2452 O O . SER A 1 302 ? -13.420 13.597 -5.560 1.00 98.25 302 SER A O 1
ATOM 2454 N N . ASP A 1 303 ? -14.350 15.587 -6.060 1.00 97.50 303 ASP A N 1
ATOM 2455 C CA . ASP A 1 303 ? -14.255 15.428 -7.517 1.00 97.50 303 ASP A CA 1
ATOM 2456 C C . ASP A 1 303 ? -12.807 15.177 -7.966 1.00 97.50 303 ASP A C 1
ATOM 2458 O O . ASP A 1 303 ? -12.553 14.264 -8.746 1.00 97.50 303 ASP A O 1
ATOM 2462 N N . ALA A 1 304 ? -11.837 15.888 -7.380 1.00 95.94 304 ALA A N 1
ATOM 2463 C CA . ALA A 1 304 ? -10.417 15.677 -7.662 1.00 95.94 304 ALA A CA 1
ATOM 2464 C C . ALA A 1 304 ? -9.963 14.239 -7.346 1.00 95.94 304 ALA A C 1
ATOM 2466 O O . ALA A 1 304 ? -9.243 13.622 -8.126 1.00 95.94 304 ALA A O 1
ATOM 2467 N N . PHE A 1 305 ? -10.409 13.665 -6.223 1.00 97.19 305 PHE A N 1
ATOM 2468 C CA . PHE A 1 305 ? -10.088 12.273 -5.900 1.00 97.19 305 PHE A CA 1
ATOM 2469 C C . PHE A 1 305 ? -10.817 11.282 -6.825 1.00 97.19 305 PHE A C 1
ATOM 2471 O O . PHE A 1 305 ? -10.249 10.257 -7.201 1.00 97.19 305 PHE A O 1
ATOM 2478 N N . MET A 1 306 ? -12.050 11.586 -7.244 1.00 97.44 306 MET A N 1
ATOM 2479 C CA . MET A 1 306 ? -12.766 10.785 -8.246 1.00 97.44 306 MET A CA 1
ATOM 2480 C C . MET A 1 306 ? -12.062 10.783 -9.604 1.00 97.44 306 MET A C 1
ATOM 2482 O O . MET A 1 306 ? -11.991 9.736 -10.254 1.00 97.44 306 MET A O 1
ATOM 2486 N N . GLU A 1 307 ? -11.532 11.927 -10.032 1.00 95.94 307 GLU A N 1
ATOM 2487 C CA . GLU A 1 307 ? -10.739 12.054 -11.254 1.00 95.94 307 GLU A CA 1
ATOM 2488 C C . GLU A 1 307 ? -9.459 11.215 -11.175 1.00 95.94 307 GLU A C 1
ATOM 2490 O O . GLU A 1 307 ? -9.169 10.470 -12.114 1.00 95.94 307 GLU A O 1
ATOM 2495 N N . GLU A 1 308 ? -8.748 11.245 -10.040 1.00 94.94 308 GLU A N 1
ATOM 2496 C CA . GLU A 1 308 ? -7.570 10.398 -9.793 1.00 94.94 308 GLU A CA 1
ATOM 2497 C C . GLU A 1 308 ? -7.903 8.901 -9.937 1.00 94.94 308 GLU A C 1
ATOM 2499 O O . GLU A 1 308 ? -7.241 8.181 -10.692 1.00 94.94 308 GLU A O 1
ATOM 2504 N N . VAL A 1 309 ? -8.962 8.428 -9.266 1.00 96.88 309 VAL A N 1
ATOM 2505 C CA . VAL A 1 309 ? -9.398 7.020 -9.342 1.00 96.88 309 VAL A CA 1
ATOM 2506 C C . VAL A 1 309 ? -9.795 6.650 -10.772 1.00 96.88 309 VAL A C 1
ATOM 2508 O O . VAL A 1 309 ? -9.422 5.594 -11.288 1.00 96.88 309 VAL A O 1
ATOM 2511 N N . THR A 1 310 ? -10.525 7.536 -11.443 1.00 96.25 310 THR A N 1
ATOM 2512 C CA . THR A 1 310 ? -10.966 7.350 -12.826 1.00 96.25 310 THR A CA 1
ATOM 2513 C C . THR A 1 310 ? -9.780 7.240 -13.784 1.00 96.25 310 THR A C 1
ATOM 2515 O O . THR A 1 310 ? -9.761 6.355 -14.643 1.00 96.25 310 THR A O 1
ATOM 2518 N N . ALA A 1 311 ? -8.769 8.099 -13.635 1.00 94.81 311 ALA A N 1
ATOM 2519 C CA . ALA A 1 311 ? -7.542 8.042 -14.421 1.00 94.81 311 ALA A CA 1
ATOM 2520 C C . ALA A 1 311 ? -6.786 6.724 -14.186 1.00 94.81 311 ALA A C 1
ATOM 2522 O O . ALA A 1 311 ? -6.380 6.071 -15.148 1.00 94.81 311 ALA A O 1
ATOM 2523 N N . SER A 1 312 ? -6.689 6.281 -12.929 1.00 95.31 312 SER A N 1
ATOM 2524 C CA . SER A 1 312 ? -6.076 5.002 -12.550 1.00 95.31 312 SER A CA 1
ATOM 2525 C C . SER A 1 312 ? -6.765 3.799 -13.207 1.00 95.31 312 SER A C 1
ATOM 2527 O O . SER A 1 312 ? -6.108 2.918 -13.769 1.00 95.31 312 SER A O 1
ATOM 2529 N N . VAL A 1 313 ? -8.104 3.780 -13.212 1.00 96.00 313 VAL A N 1
ATOM 2530 C CA . VAL A 1 313 ? -8.900 2.733 -13.872 1.00 96.00 313 VAL A CA 1
ATOM 2531 C C . VAL A 1 313 ? -8.653 2.717 -15.384 1.00 96.00 313 VAL A C 1
ATOM 2533 O O . VAL A 1 313 ? -8.412 1.644 -15.945 1.00 96.00 313 VAL A O 1
ATOM 2536 N N . LYS A 1 314 ? -8.649 3.887 -16.040 1.00 94.06 314 LYS A N 1
ATOM 2537 C CA . LYS A 1 314 ? -8.351 4.006 -17.479 1.00 94.06 314 LYS A CA 1
ATOM 2538 C C . LYS A 1 314 ? -6.950 3.508 -17.812 1.00 94.06 314 LYS A C 1
ATOM 2540 O O . LYS A 1 314 ? -6.782 2.762 -18.774 1.00 94.06 314 LYS A O 1
ATOM 2545 N N . GLU A 1 315 ? -5.954 3.882 -17.016 1.00 93.69 315 GLU A N 1
ATOM 2546 C CA . GLU A 1 315 ? -4.571 3.472 -17.245 1.00 93.69 315 GLU A CA 1
ATOM 2547 C C . GLU A 1 315 ? -4.393 1.957 -17.072 1.00 93.69 315 GLU A C 1
ATOM 2549 O O . GLU A 1 315 ? -3.732 1.309 -17.885 1.00 93.69 315 GLU A O 1
ATOM 2554 N N . ARG A 1 316 ? -5.070 1.347 -16.090 1.00 94.31 316 ARG A N 1
ATOM 2555 C CA . ARG A 1 316 ? -5.088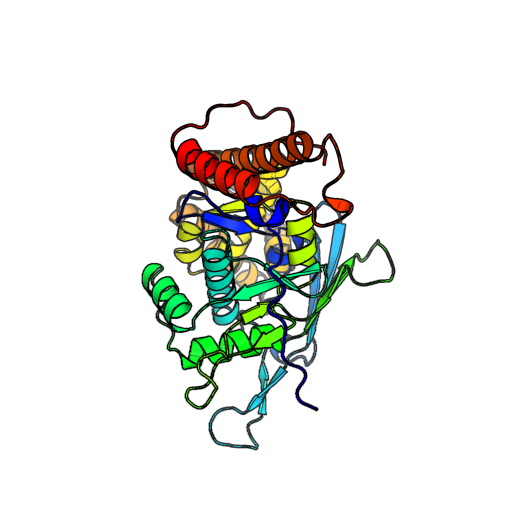 -0.115 -15.941 1.00 94.31 316 ARG A CA 1
ATOM 2556 C C . ARG A 1 316 ? -5.673 -0.810 -17.174 1.00 94.31 316 ARG A C 1
ATOM 2558 O O . ARG A 1 316 ? -5.109 -1.807 -17.625 1.00 94.31 316 ARG A O 1
ATOM 2565 N N . ALA A 1 317 ? -6.765 -0.300 -17.744 1.00 94.31 317 ALA A N 1
ATOM 2566 C CA . ALA A 1 317 ? -7.324 -0.855 -18.979 1.00 94.31 317 ALA A CA 1
ATOM 2567 C C . ALA A 1 317 ? -6.413 -0.642 -20.188 1.00 94.31 317 ALA A C 1
ATOM 2569 O O . ALA A 1 317 ? -6.214 -1.573 -20.966 1.00 94.31 317 ALA A O 1
ATOM 2570 N N . ARG A 1 318 ? -5.789 0.535 -20.309 1.00 94.12 318 ARG A N 1
ATOM 2571 C CA . ARG A 1 318 ? -4.794 0.812 -21.352 1.00 94.12 318 ARG A CA 1
ATOM 2572 C C . ARG A 1 318 ? -3.616 -0.160 -21.281 1.00 94.12 318 ARG A C 1
ATOM 2574 O O . ARG A 1 318 ? -3.164 -0.628 -22.324 1.00 94.12 318 ARG A O 1
ATOM 2581 N N . ASN A 1 319 ? -3.151 -0.510 -20.081 1.00 94.81 319 ASN A N 1
ATOM 2582 C CA . ASN A 1 319 ? -2.098 -1.511 -19.899 1.00 94.81 319 ASN A CA 1
ATOM 2583 C C . ASN A 1 319 ? -2.530 -2.891 -20.414 1.00 94.81 319 ASN A C 1
ATOM 2585 O O . ASN A 1 319 ? -1.771 -3.528 -21.141 1.00 94.81 319 ASN A O 1
ATOM 2589 N N . HIS A 1 320 ? -3.753 -3.331 -20.100 1.00 95.38 320 HIS A N 1
ATOM 2590 C CA . HIS A 1 320 ? -4.287 -4.601 -20.605 1.00 95.38 320 HIS A CA 1
ATOM 2591 C C . HIS A 1 320 ? -4.481 -4.587 -22.124 1.00 95.38 320 HIS A C 1
ATOM 2593 O O . HIS A 1 320 ? -4.129 -5.556 -22.791 1.00 95.38 320 HIS A O 1
ATOM 2599 N N . GLN A 1 321 ? -4.983 -3.485 -22.684 1.00 94.44 321 GLN A N 1
ATOM 2600 C CA . GLN A 1 321 ? -5.144 -3.330 -24.127 1.00 94.44 321 GLN A CA 1
ATOM 2601 C C . GLN A 1 321 ? -3.790 -3.379 -24.844 1.00 94.44 321 GLN A C 1
ATOM 2603 O O . GLN A 1 321 ? -3.608 -4.179 -25.756 1.00 94.44 321 GLN A O 1
ATOM 2608 N N . THR A 1 322 ? -2.816 -2.593 -24.379 1.00 94.88 322 THR A N 1
ATOM 2609 C CA . THR A 1 322 ? -1.445 -2.601 -24.914 1.00 94.88 322 THR A CA 1
ATOM 2610 C C . THR A 1 322 ? -0.834 -4.002 -24.853 1.00 94.88 322 THR A C 1
ATOM 2612 O O . THR A 1 322 ? -0.184 -4.447 -25.798 1.00 94.88 322 THR A O 1
ATOM 2615 N N . PHE A 1 323 ? -1.052 -4.722 -23.748 1.00 96.06 323 PHE A N 1
ATOM 2616 C CA . PHE A 1 323 ? -0.591 -6.099 -23.604 1.00 96.06 323 PHE A CA 1
ATOM 2617 C C . PHE A 1 323 ? -1.238 -7.027 -24.635 1.00 96.06 323 PHE A C 1
ATOM 2619 O O . PHE A 1 323 ? -0.536 -7.764 -25.329 1.00 96.06 323 PHE A O 1
ATOM 2626 N N . HIS A 1 324 ? -2.562 -6.966 -24.772 1.00 95.44 324 HIS A N 1
ATOM 2627 C CA . HIS A 1 324 ? -3.319 -7.766 -25.728 1.00 95.44 324 HIS A CA 1
ATOM 2628 C C . HIS A 1 324 ? -2.872 -7.501 -27.176 1.00 95.44 324 HIS A C 1
ATOM 2630 O O . HIS A 1 324 ? -2.671 -8.443 -27.940 1.00 95.44 324 HIS A O 1
ATOM 2636 N N . GLU A 1 325 ? -2.671 -6.235 -27.550 1.00 94.38 325 GLU A N 1
ATOM 2637 C CA . GLU A 1 325 ? -2.232 -5.827 -28.892 1.00 94.38 325 GLU A CA 1
ATOM 2638 C C . GLU A 1 325 ? -0.832 -6.352 -29.241 1.00 94.38 325 GLU A C 1
ATOM 2640 O O . GLU A 1 325 ? -0.613 -6.818 -30.357 1.00 94.38 325 GLU A O 1
ATOM 2645 N N . ILE A 1 326 ? 0.108 -6.326 -28.290 1.00 94.88 326 ILE A N 1
ATOM 2646 C CA . ILE A 1 326 ? 1.486 -6.790 -28.520 1.00 94.88 326 ILE A CA 1
ATOM 2647 C C . ILE A 1 326 ? 1.585 -8.319 -28.525 1.00 94.88 326 ILE A C 1
ATOM 2649 O O . ILE A 1 326 ? 2.374 -8.880 -29.282 1.00 94.88 326 ILE A O 1
ATOM 2653 N N . THR A 1 327 ? 0.806 -8.998 -27.683 1.00 94.94 327 THR A N 1
ATOM 2654 C CA . THR A 1 327 ? 0.884 -10.461 -27.520 1.00 94.94 327 THR A CA 1
ATOM 2655 C C . THR A 1 327 ? -0.045 -11.239 -28.447 1.00 94.94 327 THR A C 1
ATOM 2657 O O . THR A 1 327 ? 0.064 -12.460 -28.530 1.00 94.94 327 THR A O 1
ATOM 2660 N N . GLY A 1 328 ? -0.958 -10.560 -29.148 1.00 92.31 328 GLY A N 1
ATOM 2661 C CA . GLY A 1 328 ? -1.980 -11.219 -29.960 1.00 92.31 328 GLY A CA 1
ATOM 2662 C C . GLY A 1 328 ? -3.069 -11.898 -29.122 1.00 92.31 328 GLY A C 1
ATOM 2663 O O . GLY A 1 328 ? -3.632 -12.898 -29.558 1.00 92.31 328 GLY A O 1
ATOM 2664 N N . GLY A 1 329 ? -3.356 -11.364 -27.931 1.00 89.88 329 GLY A N 1
ATOM 2665 C CA . GLY A 1 329 ? -4.451 -11.819 -27.070 1.00 89.88 329 GLY A CA 1
ATOM 2666 C C . GLY A 1 329 ? -4.104 -12.877 -26.024 1.00 89.88 329 GLY A C 1
ATOM 2667 O O . GLY A 1 329 ? -4.991 -13.608 -25.591 1.00 89.88 329 GLY A O 1
ATOM 2668 N N . GLN A 1 330 ? -2.841 -12.961 -25.599 1.00 90.81 330 GLN A N 1
ATOM 2669 C CA . GLN A 1 330 ? -2.460 -13.801 -24.458 1.00 90.81 330 GLN A CA 1
ATOM 2670 C C . GLN A 1 330 ? -3.024 -13.245 -23.141 1.00 90.81 330 GLN A C 1
ATOM 2672 O O . GLN A 1 330 ? -3.259 -12.040 -23.011 1.00 90.81 330 GLN A O 1
ATOM 2677 N N . ASP A 1 331 ? -3.193 -14.112 -22.139 1.00 91.00 331 ASP A N 1
ATOM 2678 C CA . ASP A 1 331 ? -3.519 -13.683 -20.776 1.00 91.00 331 ASP A CA 1
ATOM 2679 C C . ASP A 1 331 ? -2.218 -13.310 -20.029 1.00 91.00 331 ASP A C 1
ATOM 2681 O O . ASP A 1 331 ? -1.316 -14.147 -19.912 1.00 91.00 331 ASP A O 1
ATOM 2685 N N . PRO A 1 332 ? -2.087 -12.088 -19.468 1.00 91.38 332 PRO A N 1
ATOM 2686 C CA . PRO A 1 332 ? -0.914 -11.702 -18.676 1.00 91.38 332 PRO A CA 1
ATOM 2687 C C . PRO A 1 332 ? -0.645 -12.632 -17.475 1.00 91.38 332 PRO A C 1
ATOM 2689 O O . PRO A 1 332 ? 0.483 -12.709 -16.978 1.00 91.38 332 PRO A O 1
ATOM 2692 N N . LYS A 1 333 ? -1.650 -13.389 -17.015 1.00 89.06 333 LYS A N 1
ATOM 2693 C CA . LYS A 1 333 ? -1.524 -14.387 -15.943 1.00 89.06 333 LYS A CA 1
ATOM 2694 C C . LYS A 1 333 ? -0.770 -15.657 -16.362 1.00 89.06 333 LYS A C 1
ATOM 2696 O O . LYS A 1 333 ? -0.468 -16.461 -15.479 1.00 89.06 333 LYS A O 1
ATOM 2701 N N . GLU A 1 334 ? -0.418 -15.845 -17.632 1.00 88.31 334 GLU A N 1
ATOM 2702 C CA . GLU A 1 334 ? 0.340 -17.022 -18.089 1.00 88.31 334 GLU A CA 1
ATOM 2703 C C . GLU A 1 334 ? 1.852 -16.905 -17.845 1.00 88.31 334 GLU A C 1
ATOM 2705 O O . GLU A 1 334 ? 2.531 -17.918 -17.684 1.00 88.31 334 GLU A O 1
ATOM 2710 N N . GLY A 1 335 ? 2.393 -15.688 -17.745 1.00 91.12 335 GLY A N 1
ATOM 2711 C CA . GLY A 1 335 ? 3.824 -15.483 -17.520 1.00 91.12 335 GLY A CA 1
ATOM 2712 C C . GLY A 1 335 ? 4.320 -14.114 -17.967 1.00 91.12 335 GLY A C 1
ATOM 2713 O O . GLY A 1 335 ? 3.602 -13.353 -18.611 1.00 91.12 335 GLY A O 1
ATOM 2714 N N . PHE A 1 336 ? 5.567 -13.788 -17.623 1.00 93.94 336 PHE A N 1
ATOM 2715 C CA . PHE A 1 336 ? 6.233 -12.611 -18.179 1.00 93.94 336 PHE A CA 1
ATOM 2716 C C . PHE A 1 336 ? 6.547 -12.820 -19.662 1.00 93.94 336 PHE A C 1
ATOM 2718 O O . PHE A 1 336 ? 7.037 -13.881 -20.048 1.00 93.94 336 PHE A O 1
ATOM 2725 N N . VAL A 1 337 ? 6.265 -11.806 -20.482 1.00 94.56 337 VAL A N 1
ATOM 2726 C CA . VAL A 1 337 ? 6.461 -11.873 -21.934 1.00 94.56 337 VAL A CA 1
ATOM 2727 C C . VAL A 1 337 ? 7.688 -11.065 -22.337 1.00 94.56 337 VAL A C 1
ATOM 2729 O O . VAL A 1 337 ? 7.751 -9.853 -22.111 1.00 94.56 337 VAL A O 1
ATOM 2732 N N . GLU A 1 338 ? 8.647 -11.733 -22.980 1.00 93.81 338 GLU A N 1
ATOM 2733 C CA . GLU A 1 338 ? 9.812 -11.078 -23.567 1.00 93.81 338 GLU A CA 1
ATOM 2734 C C . GLU A 1 338 ? 9.410 -10.227 -24.774 1.00 93.81 338 GLU A C 1
ATOM 2736 O O . GLU A 1 338 ? 8.713 -10.692 -25.674 1.00 93.81 338 GLU A O 1
ATOM 2741 N N . ILE A 1 339 ? 9.932 -9.006 -24.840 1.00 93.69 339 ILE A N 1
ATOM 2742 C CA . ILE A 1 339 ? 9.815 -8.135 -26.013 1.00 93.69 339 ILE A CA 1
ATOM 2743 C C . ILE A 1 339 ? 11.195 -7.673 -26.470 1.00 93.69 339 ILE A C 1
ATOM 2745 O O . ILE A 1 339 ? 12.170 -7.665 -25.711 1.00 93.69 339 ILE A O 1
ATOM 2749 N N . ASP A 1 340 ? 11.301 -7.273 -27.733 1.00 92.56 340 ASP A N 1
ATOM 2750 C CA . ASP A 1 340 ? 12.530 -6.686 -28.241 1.00 92.56 340 ASP A CA 1
ATOM 2751 C C . ASP A 1 340 ? 12.742 -5.259 -27.697 1.00 92.56 340 ASP A C 1
ATOM 2753 O O . ASP A 1 340 ? 11.828 -4.568 -27.234 1.00 92.56 340 ASP A O 1
ATOM 2757 N N . ARG A 1 341 ? 13.992 -4.791 -27.767 1.00 89.75 341 ARG A N 1
ATOM 2758 C CA . ARG A 1 341 ? 14.384 -3.474 -27.245 1.00 89.75 341 ARG A CA 1
ATOM 2759 C C . ARG A 1 341 ? 13.711 -2.310 -27.972 1.00 89.75 341 ARG A C 1
ATOM 2761 O O . ARG A 1 341 ? 13.497 -1.274 -27.349 1.00 89.75 341 ARG A O 1
ATOM 2768 N N . THR A 1 342 ? 13.389 -2.458 -29.255 1.00 91.12 342 THR A N 1
ATOM 2769 C CA . THR A 1 342 ? 12.737 -1.406 -30.044 1.00 91.12 342 THR A CA 1
ATOM 2770 C C . THR A 1 342 ? 11.299 -1.227 -29.581 1.00 91.12 342 THR A C 1
ATOM 2772 O O . THR A 1 342 ? 10.874 -0.096 -29.350 1.00 91.12 342 THR A O 1
ATOM 2775 N N . THR A 1 343 ? 10.575 -2.326 -29.370 1.00 91.62 343 THR A N 1
ATOM 2776 C CA . THR A 1 343 ? 9.218 -2.304 -28.807 1.00 91.62 343 THR A CA 1
ATOM 2777 C C . THR A 1 343 ? 9.212 -1.692 -27.406 1.00 91.62 343 THR A C 1
ATOM 2779 O O . THR A 1 343 ? 8.451 -0.760 -27.149 1.00 91.62 343 THR A O 1
ATOM 2782 N N . ALA A 1 344 ? 10.129 -2.112 -26.528 1.00 90.00 344 ALA A N 1
ATOM 2783 C CA . ALA A 1 344 ? 10.256 -1.535 -25.187 1.00 90.00 344 ALA A CA 1
ATOM 2784 C C . ALA A 1 344 ? 10.561 -0.022 -25.215 1.00 90.00 344 ALA A C 1
ATOM 2786 O O . ALA A 1 344 ? 10.008 0.749 -24.428 1.00 90.00 344 ALA A O 1
ATOM 2787 N N . PHE A 1 345 ? 11.422 0.423 -26.137 1.00 88.50 345 PHE A N 1
ATOM 2788 C CA . PHE A 1 345 ? 11.747 1.839 -26.309 1.00 88.50 345 PHE A CA 1
ATOM 2789 C C . PHE A 1 345 ? 10.544 2.658 -26.798 1.00 88.50 345 PHE A C 1
ATOM 2791 O O . PHE A 1 345 ? 10.293 3.737 -26.262 1.00 88.50 345 PHE A O 1
ATOM 2798 N N . LYS A 1 346 ? 9.783 2.142 -27.773 1.00 90.12 346 LYS A N 1
ATOM 2799 C CA . LYS A 1 346 ? 8.561 2.792 -28.276 1.00 90.12 346 LYS A CA 1
ATOM 2800 C C . LYS A 1 346 ? 7.516 2.951 -27.177 1.00 90.12 346 LYS A C 1
ATOM 2802 O O . LYS A 1 346 ? 7.091 4.072 -26.927 1.00 90.12 346 LYS A O 1
ATOM 2807 N N . LEU A 1 347 ? 7.217 1.876 -26.441 1.00 89.56 347 LEU A N 1
ATOM 2808 C CA . LEU A 1 347 ? 6.295 1.915 -25.300 1.00 89.56 347 LEU A CA 1
ATOM 2809 C C . LEU A 1 347 ? 6.676 3.000 -24.295 1.00 89.56 347 LEU A C 1
ATOM 2811 O O . LEU A 1 347 ? 5.837 3.771 -23.838 1.00 89.56 347 LEU A O 1
ATOM 2815 N N . ARG A 1 348 ? 7.968 3.101 -23.979 1.00 83.19 348 ARG A N 1
ATOM 2816 C CA . ARG A 1 348 ? 8.465 4.133 -23.074 1.00 83.19 348 ARG A CA 1
ATOM 2817 C C . ARG A 1 348 ? 8.259 5.543 -23.633 1.00 83.19 348 ARG A C 1
ATOM 2819 O O . ARG A 1 348 ? 7.866 6.430 -22.880 1.00 83.19 348 ARG A O 1
ATOM 2826 N N . ALA A 1 349 ? 8.536 5.757 -24.916 1.00 84.69 34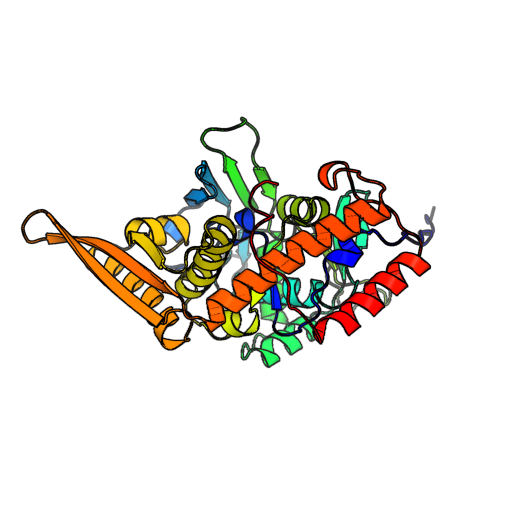9 ALA A N 1
ATOM 2827 C CA . ALA A 1 349 ? 8.353 7.056 -25.557 1.00 84.69 349 ALA A CA 1
ATOM 2828 C C . ALA A 1 349 ? 6.872 7.469 -25.605 1.00 84.69 349 ALA A C 1
ATOM 2830 O O . ALA A 1 349 ? 6.550 8.618 -25.307 1.00 84.69 349 ALA A O 1
ATOM 2831 N N . ASP A 1 350 ? 5.974 6.536 -25.915 1.00 83.88 350 ASP A N 1
ATOM 2832 C CA . ASP A 1 350 ? 4.536 6.800 -26.021 1.00 83.88 350 ASP A CA 1
ATOM 2833 C C . ASP A 1 350 ? 3.911 7.098 -24.653 1.00 83.88 350 ASP A C 1
ATOM 2835 O O . ASP A 1 350 ? 3.099 8.018 -24.528 1.00 83.88 350 ASP A O 1
ATOM 2839 N N . ARG A 1 351 ? 4.358 6.408 -23.595 1.00 79.19 351 ARG A N 1
ATOM 2840 C CA . ARG A 1 351 ? 3.940 6.695 -22.211 1.00 79.19 351 ARG A CA 1
ATOM 2841 C C . ARG A 1 351 ? 4.393 8.074 -21.732 1.00 79.19 351 ARG A C 1
ATOM 2843 O O . ARG A 1 351 ? 3.656 8.731 -21.008 1.00 79.19 351 ARG A O 1
ATOM 2850 N N . MET A 1 352 ? 5.568 8.543 -22.159 1.00 70.62 352 MET A N 1
ATOM 2851 C CA . MET A 1 352 ? 6.025 9.902 -21.836 1.00 70.62 352 MET A CA 1
ATOM 2852 C C . MET A 1 352 ? 5.210 10.986 -22.555 1.00 70.62 352 MET A C 1
ATOM 2854 O O . MET A 1 352 ? 5.035 12.062 -21.998 1.00 70.62 352 MET A O 1
ATOM 2858 N N . LYS A 1 353 ? 4.692 10.709 -23.760 1.00 67.69 353 LYS A N 1
ATOM 2859 C CA . LYS A 1 353 ? 3.836 11.641 -24.520 1.00 67.69 353 LYS A CA 1
ATOM 2860 C C . LYS A 1 353 ? 2.379 11.639 -24.047 1.00 67.69 353 LYS A C 1
ATOM 2862 O O . LYS A 1 353 ? 1.728 12.674 -24.044 1.00 67.69 353 LYS A O 1
ATOM 2867 N N . SER A 1 354 ? 1.865 10.482 -23.628 1.00 58.31 354 SER A N 1
ATOM 2868 C CA . SER A 1 354 ? 0.462 10.314 -23.207 1.00 58.31 354 SER A CA 1
ATOM 2869 C C . SER A 1 354 ? 0.131 10.986 -21.867 1.00 58.31 354 SER A C 1
ATOM 2871 O O . SER A 1 354 ? -1.041 11.097 -21.522 1.00 58.31 354 SER A O 1
ATOM 2873 N N . ALA A 1 355 ? 1.139 11.468 -21.132 1.00 50.50 355 ALA A N 1
ATOM 2874 C CA . ALA A 1 355 ? 0.958 12.306 -19.947 1.00 50.50 355 ALA A CA 1
ATOM 2875 C C . ALA A 1 355 ? 0.292 13.665 -20.260 1.00 50.50 355 ALA A C 1
ATOM 2877 O O . ALA A 1 355 ? -0.131 14.354 -19.339 1.00 50.50 355 ALA A O 1
ATOM 2878 N N . GLU A 1 356 ? 0.183 14.044 -21.540 1.00 37.50 356 GLU A N 1
ATOM 2879 C CA . GLU A 1 356 ? -0.378 15.329 -21.973 1.00 37.50 356 GLU A CA 1
ATOM 2880 C C . GLU A 1 356 ? -1.853 15.263 -22.425 1.00 37.50 356 GLU A C 1
ATOM 2882 O O . GLU A 1 356 ? -2.454 16.314 -22.638 1.00 37.50 356 GLU A O 1
ATOM 2887 N N . VAL A 1 357 ? -2.481 14.080 -22.564 1.00 42.41 357 VAL A N 1
ATOM 2888 C CA . VAL A 1 357 ? -3.878 13.963 -23.051 1.00 42.41 357 VAL A CA 1
ATOM 2889 C C . VAL A 1 357 ? -4.583 12.721 -22.485 1.00 42.41 357 VAL A C 1
ATOM 2891 O O . VAL A 1 357 ? -4.207 11.596 -22.818 1.00 42.41 357 VAL A O 1
ATOM 2894 N N . ILE A 1 358 ? -5.659 12.885 -21.699 1.00 36.78 358 ILE A N 1
ATOM 2895 C CA . ILE A 1 358 ? -6.567 11.773 -21.351 1.00 36.78 358 ILE A CA 1
ATOM 2896 C C . ILE A 1 358 ? -8.034 12.233 -21.362 1.00 36.78 358 ILE A C 1
ATOM 2898 O O . ILE A 1 358 ? -8.510 12.824 -20.399 1.00 36.78 358 ILE A O 1
ATOM 2902 N N . ASP A 1 359 ? -8.774 11.858 -22.412 1.00 34.62 359 ASP A N 1
ATOM 2903 C CA . ASP A 1 359 ? -10.242 11.827 -22.420 1.00 34.62 359 ASP A CA 1
ATOM 2904 C C . ASP A 1 359 ? -10.733 10.517 -23.066 1.00 34.62 359 ASP A C 1
ATOM 2906 O O . ASP A 1 359 ? -10.474 10.271 -24.240 1.00 34.62 359 ASP A O 1
ATOM 2910 N N . LEU A 1 360 ? -11.376 9.648 -22.275 1.00 35.53 360 LEU A N 1
ATOM 2911 C CA . LEU A 1 360 ? -12.063 8.410 -22.694 1.00 35.53 360 LEU A CA 1
ATOM 2912 C C . LEU A 1 360 ? -13.075 7.983 -21.600 1.00 35.53 360 LEU A C 1
ATOM 2914 O O . LEU A 1 360 ? -12.750 8.119 -20.421 1.00 35.53 360 LEU A O 1
ATOM 2918 N N . PRO A 1 361 ? -14.273 7.461 -21.926 1.00 34.09 361 PRO A N 1
ATOM 2919 C CA . PRO A 1 361 ? -15.336 7.167 -20.951 1.00 34.09 361 PRO A CA 1
ATOM 2920 C C . PRO A 1 361 ? -15.233 5.800 -20.226 1.00 34.09 361 PRO A C 1
ATOM 2922 O O . PRO A 1 361 ? -14.657 4.839 -20.723 1.00 34.09 361 PRO A O 1
ATOM 2925 N N . LEU A 1 362 ? -15.844 5.742 -19.032 1.00 38.41 362 LEU A N 1
ATOM 2926 C CA . LEU A 1 362 ? -15.661 4.788 -17.914 1.00 38.41 362 LEU A CA 1
ATOM 2927 C C . LEU A 1 362 ? -16.317 3.387 -18.019 1.00 38.41 362 LEU A C 1
ATOM 2929 O O . LEU A 1 362 ? -16.167 2.587 -17.100 1.00 38.41 362 LEU A O 1
ATOM 2933 N N . GLN A 1 363 ? -17.063 3.044 -19.072 1.00 33.41 363 GLN A N 1
ATOM 2934 C CA . GLN A 1 363 ? -18.048 1.943 -18.984 1.00 33.41 363 GLN A CA 1
ATOM 2935 C C . GLN A 1 363 ? -17.581 0.519 -19.366 1.00 33.41 363 GLN A C 1
ATOM 2937 O O . GLN A 1 363 ? -18.423 -0.353 -19.553 1.00 33.41 363 GLN A O 1
ATOM 2942 N N . ALA A 1 364 ? -16.281 0.215 -19.441 1.00 31.91 364 ALA A N 1
ATOM 2943 C CA . ALA A 1 364 ? -15.832 -1.105 -19.923 1.00 31.91 364 ALA A CA 1
ATOM 2944 C C . ALA A 1 364 ? -14.665 -1.735 -19.139 1.00 31.91 364 ALA A C 1
ATOM 2946 O O . ALA A 1 364 ? -13.703 -2.180 -19.752 1.00 31.91 364 ALA A O 1
ATOM 2947 N N . ILE A 1 365 ? -14.666 -1.731 -17.795 1.00 38.53 365 ILE A N 1
ATOM 2948 C CA . ILE A 1 365 ? -13.523 -2.288 -17.017 1.00 38.53 365 ILE A CA 1
ATOM 2949 C C . ILE A 1 365 ? -13.953 -2.982 -15.698 1.00 38.53 365 ILE A C 1
ATOM 2951 O O . ILE A 1 365 ? -13.153 -3.163 -14.784 1.00 38.53 365 ILE A O 1
ATOM 2955 N N . ALA A 1 366 ? -15.217 -3.402 -15.564 1.00 27.69 366 ALA A N 1
ATOM 2956 C CA . ALA A 1 366 ? -15.725 -4.024 -14.327 1.00 27.69 366 ALA A CA 1
ATOM 2957 C C . ALA A 1 366 ? -15.570 -5.563 -14.247 1.00 27.69 366 ALA A C 1
ATOM 2959 O O . ALA A 1 366 ? -16.023 -6.170 -13.281 1.00 27.69 366 ALA A O 1
ATOM 2960 N N . ALA A 1 367 ? -14.926 -6.218 -15.217 1.00 27.48 367 ALA A N 1
ATOM 2961 C CA . ALA A 1 367 ? -14.706 -7.668 -15.188 1.00 27.48 367 ALA A CA 1
ATOM 2962 C C . ALA A 1 367 ? -13.320 -8.027 -15.745 1.00 27.48 367 ALA A C 1
ATOM 2964 O O . ALA A 1 367 ? -13.103 -7.974 -16.954 1.00 27.48 367 ALA A O 1
ATOM 2965 N N . GLY A 1 368 ? -12.398 -8.388 -14.847 1.00 29.09 368 GLY A N 1
ATOM 2966 C CA . GLY A 1 368 ? -11.052 -8.894 -15.146 1.00 29.09 368 GLY A CA 1
ATOM 2967 C C . GLY A 1 368 ? -10.254 -9.203 -13.887 1.00 29.09 368 GLY A C 1
ATOM 2968 O O . GLY A 1 368 ? -10.048 -8.245 -13.107 1.00 29.09 368 GLY A O 1
#

Radius of gyration: 21.39 Å; chains: 1; bounding box: 66×43×56 Å

Sequence (368 aa):
MEQSATLTITKPQLQLSLWPVSDVSQTNMVALYDLAPRFVFDVRSEESKRKVIERTFEFGGKRYRITLKPTQMQNGSDVDDVKDRYLGEREGIVEEVIRRIASDRSRLTLHDGDKVRFVFSLNEVRKELKRVNHTFSLDEIREAITLLHEVRIRIEDVDGKKSPVLYAPAFPVVAMRKKADSPDMETYIQFNPLVADSIRALNFQQVSYERLMEIRDPVARWLVKRLHAQISVTGEAVQSMLATEIRRDSGMPEWKTTRNLLRRVSQSVQALESNGILERVEAEEHLVGQRKVDITFTMKVSDAFMEEVTASVKERARNHQTFHEITGGQDPKEGFVEIDRTTAFKLRADRMKSAEVIDLPLQAIAAG

Secondary structure (DSSP, 8-state):
---------PPPBHHHHHS--SSTTEEEE-HHHHHS----S-TTSTTTTSSSEEEEEEETTEEEEEEEEPEEEE-TT-TT-EEEE---HHHHHHHHHHHHHHHSSS-EEEETTTEEEEE--HHHHHHHHHHTT----HHHHHHHHHHHHHSEEEEEESSS-SS-SEEE-SSSEEE---TTS-TTPPPEEE--HHHHHHHHTT--EEEEHHHHHH---HHHHHHHHHHHHHHHHH--SEEEEEHHHHHHHHTPPPPSSHHHHHHHHHHHHHHHHHTTSEEEEEEEEEEETTEEEEEEEEEEEPHHHHHHHHHHHHHHHHHHHHHHHHHTS--GGG---B--HHHHHHHHHHHHHGGG-----SSS-S--

Foldseek 3Di:
DDPPPDPDPAFDFLLLLLLAALDLQKFKDLQVVLLALQAAADCPFPQVVDQKHWAWADDPNFIKIKIKGFDWDADPPDPPRIDTDGHYPLLVLLLLLQRSVSNHDSQWDDDPFQWTKGFDALVSSQVSCVVLVHHDDSVSSVVSVVRQQGIWMWMDGPPDDPDTPFTGRQFVDFDHDDPPDDPPGTTMTTGGNSVSLCSLQLPIFMDRSSLLSVQPDQLLSSVLSVCLSVCLQVVDQKDKDKLVNSCRRNNNGDDPDQVVSQVSSVVSLVSCVVSQQFPDWDWDFDDDDPDTNIIMIITGGHPVSSVRSQVRSVSSVVSVVVVCVVVVHDRSSVGTHGDHPVVSVVSNVVSNVCVVDDDDDDDPRNDD